Protein AF-A0A0F9GMB0-F1 (afdb_monomer_lite)

Organism: NCBI:txid412755

pLDDT: mean 72.39, std 20.6, range [25.97, 93.38]

Sequence (215 aa):
SSRVEASIGRETRPIADIPYIVLSDSIILYQIVKPPLDVKDFLEWKERMFSQFLTSLESIFQEAFKRNLHLRGGVSYGECYISPESGEDSIKIEHILIGRPFTEAVKMERLQSWMGVAFHPSMSEYLEKSTLKESLIEYKIPLKDNSCTKEFPKYTIAWVDASMETHRKRFDQWQTENPRQEKIKSNTIKYFEEYITRNPPLRHI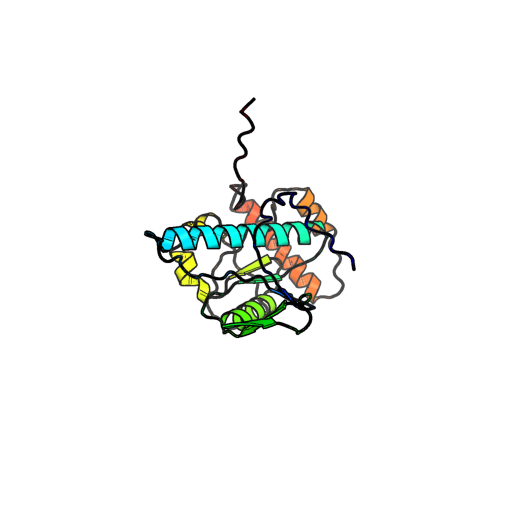GSIVLNPDHD

Secondary structure (DSSP, 8-state):
-------------------EEEETTEEEE-------TT-S-HHHHHHHHHHHHHHHHHHHHHHHHHTT---EEEE--S-EEEEEEE-SSTT-EEEEEEEHHHHHHHHHHHHBSSSEEEE-GGGHHHHHH-GGGGGSEE----B-TT-------SEE---S-TT-HHHHHHHHT---SSHHHHHHHHHHHHHHHHHHHH------TT-----S---

Structure (mmCIF, N/CA/C/O backbone):
data_AF-A0A0F9GMB0-F1
#
_entry.id   AF-A0A0F9GMB0-F1
#
loop_
_atom_site.group_PDB
_atom_site.id
_atom_site.type_symbol
_atom_site.label_atom_id
_atom_site.label_alt_id
_atom_site.label_comp_id
_atom_site.label_asym_id
_atom_site.label_entity_id
_atom_site.label_seq_id
_atom_site.pdbx_PDB_ins_code
_atom_site.Cartn_x
_atom_site.Cartn_y
_atom_site.Cartn_z
_atom_site.occupancy
_atom_site.B_iso_or_equiv
_atom_site.auth_seq_id
_atom_site.auth_comp_id
_atom_site.auth_asym_id
_atom_site.auth_atom_id
_atom_site.pdbx_PDB_model_num
ATOM 1 N N . SER A 1 1 ? -28.182 -26.273 -45.685 1.00 40.47 1 SER A N 1
ATOM 2 C CA . SER A 1 1 ? -28.392 -25.000 -46.393 1.00 40.47 1 SER A CA 1
ATOM 3 C C . SER A 1 1 ? -28.866 -23.976 -45.386 1.00 40.47 1 SER A C 1
ATOM 5 O O . SER A 1 1 ? -29.977 -24.139 -44.909 1.00 40.47 1 SER A O 1
ATOM 7 N N . SER A 1 2 ? -28.002 -23.026 -45.015 1.00 27.72 2 SER A N 1
ATOM 8 C CA . SER A 1 2 ? -28.338 -21.629 -44.682 1.00 27.72 2 SER A CA 1
ATOM 9 C C . SER A 1 2 ? -27.123 -20.974 -44.018 1.00 27.72 2 SER A C 1
ATOM 11 O O . SER A 1 2 ? -26.862 -21.163 -42.832 1.00 27.72 2 SER A O 1
ATOM 13 N N . ARG A 1 3 ? -26.371 -20.220 -44.827 1.00 31.11 3 ARG A N 1
ATOM 14 C CA . ARG A 1 3 ? -25.545 -19.093 -44.377 1.00 31.11 3 ARG A CA 1
ATOM 15 C C . ARG A 1 3 ? -26.418 -18.127 -43.576 1.00 31.11 3 ARG A C 1
ATOM 17 O O . ARG A 1 3 ? -27.522 -17.839 -44.030 1.00 31.11 3 ARG A O 1
ATOM 24 N N . VAL A 1 4 ? -25.875 -17.541 -42.512 1.00 26.80 4 VAL A N 1
ATOM 25 C CA . VAL A 1 4 ? -26.181 -16.151 -42.154 1.00 26.80 4 VAL A CA 1
ATOM 26 C C . VAL A 1 4 ? -24.870 -15.460 -41.792 1.00 26.80 4 VAL A C 1
ATOM 28 O O . VAL A 1 4 ? -24.095 -15.945 -40.972 1.00 26.80 4 VAL A O 1
ATOM 31 N N . GLU A 1 5 ? -24.622 -14.382 -42.524 1.00 27.38 5 GLU A N 1
ATOM 32 C CA . GLU A 1 5 ? -23.471 -13.494 -42.465 1.00 27.38 5 GLU A CA 1
ATOM 33 C C . GLU A 1 5 ? -23.562 -12.510 -41.288 1.00 27.38 5 GLU A C 1
ATOM 35 O O . GLU A 1 5 ? -24.589 -12.365 -40.628 1.00 27.38 5 GLU A O 1
ATOM 40 N N . ALA A 1 6 ? -22.429 -11.851 -41.061 1.00 30.36 6 ALA A N 1
ATOM 41 C CA . ALA A 1 6 ? -22.112 -10.876 -40.031 1.00 30.36 6 ALA A CA 1
ATOM 42 C C . ALA A 1 6 ? -23.139 -9.749 -39.800 1.00 30.36 6 ALA A C 1
ATOM 44 O O . ALA A 1 6 ? -23.752 -9.233 -40.731 1.00 30.36 6 ALA A O 1
ATOM 45 N N . SER A 1 7 ? -23.140 -9.221 -38.573 1.00 25.97 7 SER A N 1
ATOM 46 C CA . SER A 1 7 ? -23.389 -7.798 -38.332 1.00 25.97 7 SER A CA 1
ATOM 47 C C . SER A 1 7 ? -22.297 -7.225 -37.430 1.00 25.97 7 SER A C 1
ATOM 49 O O . SER A 1 7 ? -22.202 -7.542 -36.244 1.00 25.97 7 SER A O 1
ATOM 51 N N . ILE A 1 8 ? -21.466 -6.393 -38.048 1.00 34.53 8 ILE A N 1
ATOM 52 C CA . ILE A 1 8 ? -20.469 -5.513 -37.445 1.00 34.53 8 ILE A CA 1
ATOM 53 C C . ILE A 1 8 ? -21.189 -4.399 -36.674 1.00 34.53 8 ILE A C 1
ATOM 55 O O . ILE A 1 8 ? -22.168 -3.844 -37.169 1.00 34.53 8 ILE A O 1
ATOM 59 N N . GLY A 1 9 ? -20.634 -4.009 -35.524 1.00 29.81 9 GLY A N 1
ATOM 60 C CA . GLY A 1 9 ? -20.741 -2.633 -35.036 1.00 29.81 9 GLY A CA 1
ATOM 61 C C . GLY A 1 9 ? -21.473 -2.444 -33.711 1.00 29.81 9 GLY A C 1
ATOM 62 O O . GLY A 1 9 ? -22.673 -2.197 -33.681 1.00 29.81 9 GLY A O 1
ATOM 63 N N . ARG A 1 10 ? -20.701 -2.399 -32.623 1.00 28.31 10 ARG A N 1
ATOM 64 C CA . ARG A 1 10 ? -20.707 -1.257 -31.698 1.00 28.31 10 ARG A CA 1
ATOM 65 C C . ARG A 1 10 ? -19.379 -1.233 -30.956 1.00 28.31 10 ARG A C 1
ATOM 67 O O . ARG A 1 10 ? -19.052 -2.151 -30.216 1.00 28.31 10 ARG A O 1
ATOM 74 N N . GLU A 1 11 ? -18.618 -0.182 -31.230 1.00 37.78 11 GLU A N 1
ATOM 75 C CA . GLU A 1 11 ? -17.364 0.171 -30.579 1.00 37.78 11 GLU A CA 1
ATOM 76 C C . GLU A 1 11 ? -17.557 0.225 -29.059 1.00 37.78 11 GLU A C 1
ATOM 78 O O . GLU A 1 11 ? -18.133 1.168 -28.512 1.00 37.78 11 GLU A O 1
ATOM 83 N N . THR A 1 12 ? -17.067 -0.788 -28.355 1.00 33.06 12 THR A N 1
ATOM 84 C CA . THR A 1 12 ? -16.798 -0.671 -26.926 1.00 33.06 12 THR A CA 1
ATOM 85 C C . THR A 1 12 ? -15.424 -0.035 -26.783 1.00 33.06 12 THR A C 1
ATOM 87 O O . THR A 1 12 ? -14.408 -0.653 -27.094 1.00 33.06 12 THR A O 1
ATOM 90 N N . ARG A 1 13 ? -15.418 1.235 -26.363 1.00 30.89 13 ARG A N 1
ATOM 91 C CA . ARG A 1 13 ? -14.230 1.993 -25.940 1.00 30.89 13 ARG A CA 1
ATOM 92 C C . ARG A 1 13 ? -13.323 1.114 -25.061 1.00 30.89 13 ARG A C 1
ATOM 94 O O . ARG A 1 13 ? -13.870 0.337 -24.276 1.00 30.89 13 ARG A O 1
ATOM 101 N N . PRO A 1 14 ? -11.985 1.242 -25.129 1.00 33.09 14 PRO A N 1
ATOM 102 C CA . PRO A 1 14 ? -11.107 0.443 -24.289 1.00 33.09 14 PRO A CA 1
ATOM 103 C C . PRO A 1 14 ? -11.342 0.826 -22.824 1.00 33.09 14 PRO A C 1
ATOM 105 O O . PRO A 1 14 ? -10.990 1.916 -22.372 1.00 33.09 14 PRO A O 1
ATOM 108 N N . ILE A 1 15 ? -12.001 -0.075 -22.101 1.00 37.72 15 ILE A N 1
ATOM 109 C CA . ILE A 1 15 ? -11.962 -0.139 -20.645 1.00 37.72 15 ILE A CA 1
ATOM 110 C C . ILE A 1 15 ? -10.520 -0.525 -20.325 1.00 37.72 15 ILE A C 1
ATOM 112 O O . ILE A 1 15 ? -10.029 -1.501 -20.880 1.00 37.72 15 ILE A O 1
ATOM 116 N N . ALA A 1 16 ? -9.832 0.284 -19.522 1.00 33.00 16 ALA A N 1
ATOM 117 C CA . ALA A 1 16 ? -8.410 0.137 -19.228 1.00 33.00 16 ALA A CA 1
ATOM 118 C C . ALA A 1 16 ? -7.994 -1.334 -19.002 1.00 33.00 16 ALA A C 1
ATOM 120 O O . ALA A 1 16 ? -8.516 -1.997 -18.104 1.00 33.00 16 ALA A O 1
ATOM 121 N N . ASP A 1 17 ? -7.046 -1.815 -19.814 1.00 35.38 17 ASP A N 1
ATOM 122 C CA . ASP A 1 17 ? -6.455 -3.156 -19.749 1.00 35.38 17 ASP A CA 1
ATOM 123 C C . ASP A 1 17 ? -5.611 -3.321 -18.474 1.00 35.38 17 ASP A C 1
ATOM 125 O O . ASP A 1 17 ? -4.382 -3.220 -18.498 1.00 35.38 17 ASP A O 1
ATOM 129 N N . ILE A 1 18 ? -6.251 -3.566 -17.331 1.00 38.22 18 ILE A N 1
ATOM 130 C CA . ILE A 1 18 ? -5.554 -3.987 -16.110 1.00 38.22 18 ILE A CA 1
ATOM 131 C C . ILE A 1 18 ? -5.921 -5.450 -15.832 1.00 38.22 18 ILE A C 1
ATOM 133 O O . ILE A 1 18 ? -6.951 -5.708 -15.206 1.00 38.22 18 ILE A O 1
ATOM 137 N N . PRO A 1 19 ? -5.109 -6.428 -16.278 1.00 44.38 19 PRO A N 1
ATOM 138 C CA . PRO A 1 19 ? -5.317 -7.820 -15.915 1.00 44.38 19 PRO A CA 1
ATOM 139 C C . PRO A 1 19 ? -4.895 -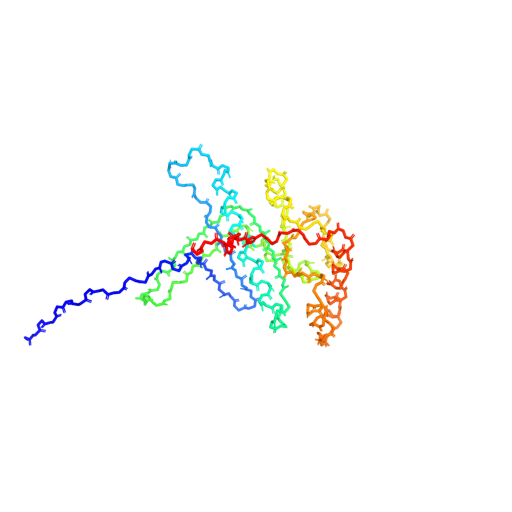8.013 -14.454 1.00 44.38 19 PRO A C 1
ATOM 141 O O . PRO A 1 19 ? -3.723 -7.871 -14.108 1.00 44.38 19 PRO A O 1
ATOM 144 N N . TYR A 1 20 ? -5.847 -8.321 -13.577 1.00 42.09 20 TYR A N 1
ATOM 145 C CA . TYR A 1 20 ? -5.567 -8.731 -12.203 1.00 42.09 20 TYR A CA 1
ATOM 146 C C . TYR A 1 20 ? -6.160 -10.106 -11.912 1.00 42.09 20 TYR A C 1
ATOM 148 O O . TYR A 1 20 ? -7.120 -10.533 -12.551 1.00 42.09 20 TYR A O 1
ATOM 156 N N . ILE A 1 21 ? -5.572 -10.800 -10.937 1.00 40.53 21 ILE A N 1
ATOM 157 C CA . ILE A 1 21 ? -5.976 -12.147 -10.527 1.00 40.53 21 ILE A CA 1
ATOM 158 C C . ILE A 1 21 ? -6.401 -12.103 -9.071 1.00 40.53 21 ILE A C 1
ATOM 160 O O . ILE A 1 21 ? -5.729 -11.533 -8.211 1.00 40.53 21 ILE A O 1
ATOM 164 N N . VAL A 1 22 ? -7.528 -12.741 -8.791 1.00 36.66 22 VAL A N 1
ATOM 165 C CA . VAL A 1 22 ? -8.032 -12.937 -7.437 1.00 36.66 22 VAL A CA 1
ATOM 166 C C . VAL A 1 22 ? -7.725 -14.374 -7.041 1.00 36.66 22 VAL A C 1
ATOM 168 O O . VAL A 1 22 ? -8.249 -15.303 -7.648 1.00 36.66 22 VAL A O 1
ATOM 171 N N . LEU A 1 23 ? -6.891 -14.562 -6.019 1.00 32.62 23 LEU A N 1
ATOM 172 C CA . LEU A 1 23 ? -6.837 -15.825 -5.291 1.00 32.62 23 LEU A CA 1
ATOM 173 C C . LEU A 1 23 ? -7.672 -15.665 -4.021 1.00 32.62 23 LEU A C 1
ATOM 175 O O . LEU A 1 23 ? -7.662 -14.607 -3.391 1.00 32.62 23 LEU A O 1
ATOM 179 N N . SER A 1 24 ? -8.421 -16.703 -3.649 1.00 41.09 24 SER A N 1
ATOM 180 C CA . SER A 1 24 ? -9.161 -16.709 -2.386 1.00 41.09 24 SER A CA 1
ATOM 181 C C . SER A 1 24 ? -8.193 -16.401 -1.239 1.00 41.09 24 SER A C 1
ATOM 183 O O . SER A 1 24 ? -7.170 -17.066 -1.095 1.00 41.09 24 SER A O 1
ATOM 185 N N . ASP A 1 25 ? -8.533 -15.352 -0.487 1.00 52.22 25 ASP A N 1
ATOM 186 C CA . ASP A 1 25 ? -7.810 -14.683 0.608 1.00 52.22 25 ASP A CA 1
ATOM 187 C C . ASP A 1 25 ? -6.768 -13.618 0.206 1.00 52.22 25 ASP A C 1
ATOM 189 O O . ASP A 1 25 ? -6.246 -12.919 1.080 1.00 52.22 25 ASP A O 1
ATOM 193 N N . SER A 1 26 ? -6.446 -13.426 -1.079 1.00 60.22 26 SER A N 1
ATOM 194 C CA . SER A 1 26 ? -5.473 -12.410 -1.523 1.00 60.22 26 SER A CA 1
ATOM 195 C C . SER A 1 26 ? -5.721 -11.916 -2.954 1.00 60.22 26 SER A C 1
ATOM 197 O O . SER A 1 26 ? -5.644 -12.666 -3.925 1.00 60.22 26 SER A O 1
ATO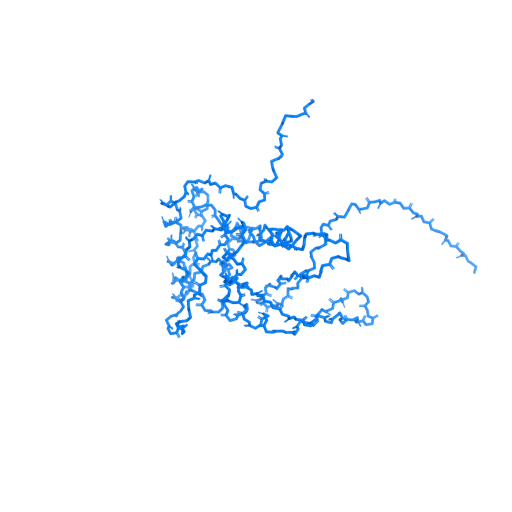M 199 N N . ILE A 1 27 ? -5.952 -10.609 -3.098 1.00 68.81 27 ILE A N 1
ATOM 200 C CA . ILE A 1 27 ? -6.014 -9.937 -4.403 1.00 68.81 27 ILE A CA 1
ATOM 201 C C . ILE A 1 27 ? -4.578 -9.723 -4.898 1.00 68.81 27 ILE A C 1
ATOM 203 O O . ILE A 1 27 ? -3.781 -9.088 -4.205 1.00 68.81 27 ILE A O 1
ATOM 207 N N . ILE A 1 28 ? -4.247 -10.235 -6.086 1.00 72.38 28 ILE A N 1
ATOM 208 C CA . ILE A 1 28 ? -2.941 -10.041 -6.722 1.00 72.38 28 ILE A CA 1
ATOM 209 C C . ILE A 1 28 ? -3.110 -9.079 -7.891 1.00 72.38 28 ILE A C 1
ATOM 211 O O . ILE A 1 28 ? -3.714 -9.398 -8.916 1.00 72.38 28 ILE A O 1
ATOM 215 N N . LEU A 1 29 ? -2.517 -7.900 -7.740 1.00 70.44 29 LEU A N 1
ATOM 216 C CA . LEU A 1 29 ? -2.360 -6.942 -8.823 1.00 70.44 29 LEU A CA 1
ATOM 217 C C . LEU A 1 29 ? -0.916 -7.014 -9.302 1.00 70.44 29 LEU A C 1
ATOM 219 O O . LEU A 1 29 ? 0.008 -6.887 -8.496 1.00 70.44 29 LEU A O 1
ATOM 223 N N . TYR A 1 30 ? -0.716 -7.207 -10.600 1.00 71.06 30 TYR A N 1
ATOM 224 C CA . TYR A 1 30 ? 0.611 -7.157 -11.195 1.00 71.06 30 TYR A CA 1
ATOM 225 C C . TYR A 1 30 ? 0.629 -6.169 -12.353 1.00 71.06 30 TYR A C 1
ATOM 227 O O . TYR A 1 30 ? -0.372 -5.941 -13.027 1.00 71.06 30 TYR A O 1
ATOM 235 N N . GLN A 1 31 ? 1.799 -5.587 -12.583 1.00 73.38 31 GLN A N 1
ATOM 236 C CA . GLN A 1 31 ? 2.054 -4.726 -13.721 1.00 73.38 31 GLN A CA 1
ATOM 237 C C . GLN A 1 31 ? 3.234 -5.293 -14.498 1.00 73.38 31 GLN A C 1
ATOM 239 O O . GLN A 1 31 ? 4.321 -5.486 -13.952 1.00 73.38 31 GLN A O 1
ATOM 244 N N . ILE A 1 32 ? 3.017 -5.560 -15.785 1.00 71.81 32 ILE A N 1
ATOM 245 C CA . ILE A 1 32 ? 4.090 -5.982 -16.680 1.00 71.81 32 ILE A CA 1
ATOM 246 C C . ILE A 1 32 ? 4.895 -4.746 -17.064 1.00 71.81 32 ILE A C 1
ATOM 248 O O . ILE A 1 32 ? 4.406 -3.861 -17.762 1.00 71.81 32 ILE A O 1
ATOM 252 N N . VAL A 1 33 ? 6.155 -4.713 -16.643 1.00 67.06 33 VAL A N 1
ATOM 253 C CA . VAL A 1 33 ? 7.096 -3.659 -17.019 1.00 67.06 33 VAL A CA 1
ATOM 254 C C . VAL A 1 33 ? 7.975 -4.181 -18.163 1.00 67.06 33 VAL A C 1
ATOM 256 O O . VAL A 1 33 ? 9.100 -4.617 -17.942 1.00 67.06 33 VAL A O 1
ATOM 259 N N . LYS A 1 34 ? 7.445 -4.173 -19.394 1.00 67.00 34 LYS A N 1
ATOM 260 C CA . LYS A 1 34 ? 8.221 -4.397 -20.628 1.00 67.00 34 LYS A CA 1
ATOM 261 C C . LYS A 1 34 ? 8.279 -3.104 -21.449 1.00 67.00 34 LYS A C 1
ATOM 263 O O . LYS A 1 34 ? 7.212 -2.614 -21.821 1.00 67.00 34 LYS A O 1
ATOM 268 N N . PRO A 1 35 ? 9.470 -2.546 -21.731 1.00 63.66 35 PRO A N 1
ATOM 269 C CA . PRO A 1 35 ? 9.560 -1.330 -22.523 1.00 63.66 35 PRO A CA 1
ATOM 270 C C . PRO A 1 35 ? 9.047 -1.577 -23.950 1.00 63.66 35 PRO A C 1
ATOM 272 O O . PRO A 1 35 ? 9.403 -2.594 -24.552 1.00 63.66 35 PRO A O 1
ATOM 275 N N . PRO A 1 36 ? 8.239 -0.666 -24.515 1.00 66.56 36 PRO A N 1
ATOM 276 C CA . PRO A 1 36 ? 8.002 -0.632 -25.951 1.00 66.56 36 PRO A CA 1
ATOM 277 C C . PRO A 1 36 ? 9.325 -0.396 -26.691 1.00 66.56 36 PRO A C 1
ATOM 279 O O . PRO A 1 36 ? 10.195 0.316 -26.188 1.00 66.56 36 PRO A O 1
ATOM 282 N N . LEU A 1 37 ? 9.455 -0.961 -27.895 1.00 61.69 37 LEU A N 1
ATOM 283 C CA . LEU A 1 37 ? 10.676 -0.889 -28.712 1.00 61.69 37 LEU A CA 1
ATOM 284 C C . LEU A 1 37 ? 11.142 0.556 -28.997 1.00 61.69 37 LEU A C 1
ATOM 286 O O . LEU A 1 37 ? 12.335 0.777 -29.174 1.00 61.69 37 LEU A O 1
ATOM 290 N N . ASP A 1 38 ? 10.222 1.528 -28.969 1.00 64.31 38 ASP A N 1
ATOM 291 C CA . ASP A 1 38 ? 10.450 2.913 -29.408 1.00 64.31 38 ASP A CA 1
ATOM 292 C C . ASP A 1 38 ? 10.446 3.959 -28.277 1.00 64.31 38 ASP A C 1
ATOM 294 O O . ASP A 1 38 ? 10.335 5.165 -28.528 1.00 64.31 38 ASP A O 1
ATOM 298 N N . VAL A 1 39 ? 10.547 3.544 -27.011 1.00 62.25 39 VAL A N 1
ATOM 299 C CA . VAL A 1 39 ? 10.586 4.510 -25.904 1.00 62.25 39 VAL A CA 1
ATOM 300 C C . VAL A 1 39 ? 11.980 5.119 -25.781 1.00 62.25 39 VAL A C 1
ATOM 302 O O . VAL A 1 39 ? 12.908 4.495 -25.272 1.00 62.25 39 VAL A O 1
ATOM 305 N N . LYS A 1 40 ? 12.104 6.378 -26.222 1.00 63.66 40 LYS A N 1
ATOM 306 C CA . LYS A 1 40 ? 13.329 7.186 -26.090 1.00 63.66 40 LYS A CA 1
ATOM 307 C C . LYS A 1 40 ? 13.694 7.498 -24.632 1.00 63.66 40 LYS A C 1
ATOM 309 O O . LYS A 1 40 ? 14.872 7.690 -24.356 1.00 63.66 40 LYS A O 1
ATOM 314 N N . ASP A 1 41 ? 12.714 7.506 -23.723 1.00 73.38 41 ASP A N 1
ATOM 315 C CA . ASP A 1 41 ? 12.918 7.733 -22.287 1.00 73.38 41 ASP A CA 1
ATOM 316 C C . ASP A 1 41 ? 12.294 6.607 -21.441 1.00 73.38 41 ASP A C 1
ATOM 318 O O . ASP A 1 41 ? 11.117 6.616 -21.067 1.00 73.38 41 ASP A O 1
ATOM 322 N N . PHE A 1 42 ? 13.097 5.570 -21.188 1.00 75.25 42 PHE A N 1
ATOM 323 C CA . PHE A 1 42 ? 12.697 4.395 -20.407 1.00 75.25 42 PHE A CA 1
ATOM 324 C C . PHE A 1 42 ? 12.222 4.757 -18.992 1.00 75.25 42 PHE A C 1
ATOM 326 O O . PHE A 1 42 ? 11.350 4.076 -18.442 1.00 75.25 42 PHE A O 1
ATOM 333 N N . LEU A 1 43 ? 12.791 5.811 -18.399 1.00 75.25 43 LEU A N 1
ATOM 334 C CA . LEU A 1 43 ? 12.469 6.226 -17.041 1.00 75.25 43 LEU A CA 1
ATOM 335 C C . LEU A 1 43 ? 11.083 6.869 -16.998 1.00 75.25 43 LEU A C 1
ATOM 337 O O . LEU A 1 43 ? 10.258 6.429 -16.200 1.00 75.25 43 LEU A O 1
ATOM 341 N N . GLU A 1 44 ? 10.797 7.811 -17.900 1.00 80.12 44 GLU A N 1
ATOM 342 C CA . GLU A 1 44 ? 9.489 8.477 -17.995 1.00 80.12 44 GLU A CA 1
ATOM 343 C C . GLU A 1 44 ? 8.349 7.463 -18.172 1.00 80.12 44 GLU A C 1
ATOM 345 O O . GLU A 1 44 ? 7.335 7.500 -17.468 1.00 80.12 44 GLU A O 1
ATOM 350 N N . TRP A 1 45 ? 8.527 6.491 -19.072 1.00 81.31 45 TRP A N 1
ATOM 351 C CA . TRP A 1 45 ? 7.537 5.432 -19.266 1.00 81.31 45 TRP A CA 1
ATOM 352 C C . TRP A 1 45 ? 7.342 4.590 -18.000 1.00 81.31 45 TRP A C 1
ATOM 354 O O . TRP A 1 45 ? 6.201 4.325 -17.613 1.00 81.31 45 TRP A O 1
ATOM 364 N N . LYS A 1 46 ? 8.434 4.191 -17.332 1.00 79.56 46 LYS A N 1
ATOM 365 C CA . LYS A 1 46 ? 8.369 3.403 -16.094 1.00 79.56 46 LYS A CA 1
ATOM 366 C C . LYS A 1 46 ? 7.640 4.171 -14.990 1.00 79.56 46 LYS A C 1
ATOM 368 O O . LYS A 1 46 ? 6.815 3.577 -14.299 1.00 79.56 46 LYS A O 1
ATOM 373 N N . GLU A 1 47 ? 7.898 5.470 -14.848 1.00 85.56 47 GLU A N 1
ATOM 374 C CA . GLU A 1 47 ? 7.193 6.330 -13.890 1.00 85.56 47 GLU A CA 1
ATOM 375 C C . GLU A 1 47 ? 5.706 6.443 -14.209 1.00 85.56 47 GLU A C 1
ATOM 377 O O . GLU A 1 47 ? 4.879 6.248 -13.322 1.00 85.56 47 GLU A O 1
ATOM 382 N N . ARG A 1 48 ? 5.334 6.661 -15.474 1.00 83.88 48 ARG A N 1
ATOM 383 C CA . ARG A 1 48 ? 3.921 6.717 -15.872 1.00 83.88 48 ARG A CA 1
ATOM 384 C C . ARG A 1 48 ? 3.184 5.422 -15.541 1.00 83.88 48 ARG A C 1
ATOM 386 O O . ARG A 1 48 ? 2.088 5.466 -14.984 1.00 83.88 48 ARG A O 1
ATOM 393 N N . MET A 1 49 ? 3.782 4.275 -15.863 1.00 82.56 49 MET A N 1
ATOM 394 C CA . MET A 1 49 ? 3.201 2.972 -15.539 1.00 82.56 49 MET A CA 1
ATOM 395 C C . MET A 1 49 ? 3.075 2.801 -14.022 1.00 82.56 49 MET A C 1
ATOM 397 O O . MET A 1 49 ? 1.997 2.459 -13.530 1.00 82.56 49 MET A O 1
ATOM 401 N N . PHE A 1 50 ? 4.129 3.098 -13.261 1.00 85.56 50 PHE A N 1
ATOM 402 C CA . PHE A 1 50 ? 4.085 2.965 -11.808 1.00 85.56 50 PHE A CA 1
ATOM 403 C C . PHE A 1 50 ? 3.047 3.899 -11.170 1.00 85.56 50 PHE A C 1
ATOM 405 O O . PHE A 1 50 ? 2.303 3.467 -10.296 1.00 85.56 50 PHE A O 1
ATOM 412 N N . SER A 1 51 ? 2.913 5.132 -11.661 1.00 85.19 51 SER A N 1
ATOM 413 C CA . SER A 1 51 ? 1.878 6.078 -11.230 1.00 85.19 51 SER A CA 1
ATOM 414 C C . SER A 1 51 ? 0.470 5.500 -11.408 1.00 85.19 51 SER A C 1
ATOM 416 O O . SER A 1 51 ? -0.302 5.467 -10.453 1.00 85.19 51 SER A O 1
ATOM 418 N N . GLN A 1 52 ? 0.161 4.937 -12.582 1.00 83.62 52 GLN A N 1
ATOM 419 C CA . GLN A 1 52 ? -1.131 4.282 -12.838 1.00 83.62 52 GLN A CA 1
ATOM 420 C C . GLN A 1 52 ? -1.385 3.097 -11.897 1.00 83.62 52 GLN A C 1
ATOM 422 O O . GLN A 1 52 ? -2.511 2.885 -11.438 1.00 83.62 52 GLN A O 1
ATOM 427 N N . PHE A 1 53 ? -0.339 2.325 -11.591 1.00 86.00 53 PHE A N 1
ATOM 428 C CA . PHE A 1 53 ? -0.424 1.224 -10.637 1.00 86.00 53 PHE A CA 1
ATOM 429 C C . PHE A 1 53 ? -0.734 1.727 -9.219 1.00 86.00 53 PHE A C 1
ATOM 431 O O . PHE A 1 53 ? -1.614 1.175 -8.558 1.00 86.00 53 PHE A O 1
ATOM 438 N N . LEU A 1 54 ? -0.081 2.806 -8.776 1.00 86.44 54 LEU A N 1
ATOM 439 C CA . LEU A 1 54 ? -0.353 3.441 -7.484 1.00 86.44 54 LEU A CA 1
ATOM 440 C C . LEU A 1 54 ? -1.783 3.996 -7.404 1.00 86.44 54 LEU A C 1
ATOM 442 O O . LEU A 1 54 ? -2.466 3.712 -6.423 1.00 86.44 54 LEU A O 1
ATOM 446 N N . THR A 1 55 ? -2.273 4.688 -8.439 1.00 84.06 55 THR A N 1
ATOM 447 C CA . THR A 1 55 ? -3.670 5.169 -8.515 1.00 84.06 55 THR A CA 1
ATOM 448 C C . THR A 1 55 ? -4.679 4.026 -8.421 1.00 84.06 55 THR A C 1
ATOM 450 O O . THR A 1 55 ? -5.704 4.131 -7.742 1.00 84.06 55 THR A O 1
ATOM 453 N N . SER A 1 56 ? -4.395 2.911 -9.098 1.00 84.00 56 SER A N 1
ATOM 454 C CA . SER A 1 56 ? -5.268 1.733 -9.083 1.00 84.00 56 SER A CA 1
ATOM 455 C C . SER A 1 56 ? -5.310 1.096 -7.693 1.00 84.00 56 SER A C 1
ATOM 457 O O . SER A 1 56 ? -6.385 0.767 -7.192 1.00 84.00 56 SER A O 1
ATOM 459 N N . LEU A 1 57 ? -4.149 0.975 -7.038 1.00 87.00 57 LEU A N 1
ATOM 460 C CA . LEU A 1 57 ? -4.057 0.507 -5.656 1.00 87.00 57 LEU A CA 1
ATOM 461 C C . LEU A 1 57 ? -4.798 1.433 -4.689 1.00 87.00 57 LEU A C 1
ATOM 463 O O . LEU A 1 57 ? -5.558 0.947 -3.854 1.00 87.00 57 LEU A O 1
ATOM 467 N N . GLU A 1 58 ? -4.609 2.747 -4.812 1.00 87.50 58 GLU A N 1
ATOM 468 C CA . GLU A 1 58 ? -5.307 3.748 -4.000 1.00 87.50 58 GLU A CA 1
ATOM 469 C C . GLU A 1 58 ? -6.823 3.573 -4.129 1.00 87.50 58 GLU A C 1
ATOM 471 O O . GLU A 1 58 ? -7.510 3.408 -3.121 1.00 87.50 58 GLU A O 1
ATOM 476 N N . SER A 1 59 ? -7.330 3.490 -5.360 1.00 84.88 59 SER A N 1
ATOM 477 C CA . SER A 1 59 ? -8.761 3.324 -5.640 1.00 84.88 59 SER A CA 1
ATOM 478 C C . SER A 1 59 ? -9.329 2.038 -5.031 1.00 84.88 59 SER A C 1
ATOM 480 O O . SER A 1 59 ? -10.388 2.058 -4.405 1.00 84.88 59 SER A O 1
ATOM 482 N N . ILE A 1 60 ? -8.616 0.913 -5.164 1.00 87.25 60 ILE A N 1
ATOM 483 C CA . ILE A 1 60 ? -9.042 -0.380 -4.607 1.00 87.25 60 ILE A CA 1
ATOM 484 C C . ILE A 1 60 ? -9.117 -0.319 -3.082 1.00 87.25 60 ILE A C 1
ATOM 486 O O . ILE A 1 60 ? -10.101 -0.775 -2.497 1.00 87.25 60 ILE A O 1
ATOM 490 N N . PHE A 1 61 ? -8.105 0.251 -2.426 1.00 89.19 61 PHE A N 1
ATOM 491 C CA . PHE A 1 61 ? -8.104 0.347 -0.969 1.00 89.19 61 PHE A CA 1
ATOM 492 C C . PHE A 1 61 ? -9.143 1.349 -0.452 1.00 89.19 61 PHE A C 1
ATOM 494 O O . PHE A 1 61 ? -9.787 1.066 0.558 1.00 89.19 61 PHE A O 1
ATOM 501 N N . GLN A 1 62 ? -9.365 2.466 -1.150 1.00 86.62 62 GLN A N 1
ATOM 502 C CA . GLN A 1 62 ? -10.426 3.419 -0.815 1.00 86.62 62 GLN A CA 1
ATOM 503 C C . GLN A 1 62 ? -11.809 2.769 -0.917 1.00 86.62 62 GLN A C 1
ATOM 505 O O . GLN A 1 62 ? -12.623 2.890 0.000 1.00 86.62 62 GLN A O 1
ATOM 510 N N . GLU A 1 63 ? -12.087 2.041 -2.000 1.00 86.19 63 GLU A N 1
ATOM 511 C CA . GLU A 1 63 ? -13.362 1.338 -2.174 1.00 86.19 63 GLU A CA 1
ATOM 512 C C . GLU A 1 63 ? -13.554 0.213 -1.156 1.00 86.19 63 GLU A C 1
ATOM 514 O O . GLU A 1 63 ? -14.645 0.057 -0.601 1.00 86.19 63 GLU A O 1
ATOM 519 N N . ALA A 1 64 ? -12.497 -0.538 -0.847 1.00 87.50 64 ALA A N 1
ATOM 520 C CA . ALA A 1 64 ? -12.535 -1.543 0.206 1.00 87.50 64 ALA A CA 1
ATOM 521 C C . ALA A 1 64 ? -12.858 -0.908 1.566 1.00 87.50 64 ALA A C 1
ATOM 523 O O . ALA A 1 64 ? -13.774 -1.356 2.259 1.00 87.50 64 ALA A O 1
ATOM 524 N N . PHE A 1 65 ? -12.198 0.199 1.905 1.00 86.94 65 PHE A N 1
ATOM 525 C CA . PHE A 1 65 ? -12.451 0.932 3.139 1.00 86.94 65 PHE A CA 1
ATOM 526 C C . PHE A 1 65 ? -13.893 1.462 3.221 1.00 86.94 65 PHE A C 1
ATOM 528 O O . PHE A 1 65 ? -14.558 1.301 4.246 1.00 86.94 65 PHE A O 1
ATOM 535 N N . LYS A 1 66 ? -14.450 1.998 2.124 1.00 85.56 66 LYS A N 1
ATOM 536 C CA . LYS A 1 66 ? -15.869 2.412 2.041 1.00 85.56 66 LYS A CA 1
ATOM 537 C C . LYS A 1 66 ? -16.856 1.254 2.229 1.00 85.56 66 LYS A C 1
ATOM 539 O O . LYS A 1 66 ? -18.023 1.485 2.550 1.00 85.56 66 LYS A O 1
ATOM 544 N N . ARG A 1 67 ? -16.420 0.014 2.039 1.00 85.44 67 ARG A N 1
ATOM 545 C CA . ARG A 1 67 ? -17.226 -1.197 2.247 1.00 85.44 67 ARG A CA 1
ATOM 546 C C . ARG A 1 67 ? -16.920 -1.886 3.579 1.00 85.44 67 ARG A C 1
ATOM 548 O O . ARG A 1 67 ? -17.402 -2.990 3.799 1.00 85.44 67 ARG A O 1
ATOM 555 N N . ASN A 1 68 ? -16.147 -1.241 4.459 1.00 83.12 68 ASN A N 1
ATOM 556 C CA . ASN A 1 68 ? -15.653 -1.804 5.721 1.00 83.12 68 ASN A CA 1
ATOM 557 C C . ASN A 1 68 ? -14.852 -3.108 5.514 1.00 83.12 68 ASN A C 1
ATOM 559 O O . ASN A 1 68 ? -14.859 -4.005 6.357 1.00 83.12 68 ASN A O 1
ATOM 563 N N . LEU A 1 69 ? -14.165 -3.218 4.372 1.00 85.25 69 LEU A N 1
ATOM 564 C CA . LEU A 1 69 ? -13.235 -4.297 4.059 1.00 85.25 69 LEU A CA 1
ATOM 565 C C . LEU A 1 69 ? -11.819 -3.845 4.406 1.00 85.25 69 LEU A C 1
ATOM 567 O O . LEU A 1 69 ? -11.250 -2.945 3.786 1.00 85.25 69 LEU A O 1
ATOM 571 N N . HIS A 1 70 ? -11.243 -4.489 5.415 1.00 84.31 70 HIS A N 1
ATOM 572 C CA . HIS A 1 70 ? -9.980 -4.062 5.996 1.00 84.31 70 HIS A CA 1
ATOM 573 C C . HIS A 1 70 ? -8.789 -4.745 5.311 1.00 84.31 70 HIS A C 1
ATOM 575 O O . HIS A 1 70 ? -8.354 -5.824 5.719 1.00 84.31 70 HIS A O 1
ATOM 581 N N . LEU A 1 71 ? -8.277 -4.128 4.241 1.00 88.12 71 LEU A N 1
ATOM 582 C CA . LEU A 1 71 ? -7.209 -4.699 3.417 1.00 88.12 71 LEU A CA 1
ATOM 583 C C . LEU A 1 71 ? -5.797 -4.374 3.922 1.00 88.12 71 LEU A C 1
ATOM 585 O O . LEU A 1 71 ? -5.525 -3.327 4.514 1.00 88.12 71 LEU A O 1
ATOM 589 N N . ARG A 1 72 ? -4.878 -5.298 3.633 1.00 91.12 72 ARG A N 1
ATOM 590 C CA . ARG A 1 72 ? -3.429 -5.159 3.807 1.00 91.12 72 ARG A CA 1
ATOM 591 C C . ARG A 1 72 ? -2.759 -5.567 2.502 1.00 91.12 72 ARG A C 1
ATOM 593 O O . ARG A 1 72 ? -3.111 -6.601 1.943 1.00 91.12 72 ARG A O 1
ATOM 600 N N . GLY A 1 73 ? -1.830 -4.756 2.013 1.00 90.81 73 GLY A N 1
ATOM 601 C CA . GLY A 1 73 ? -1.173 -4.953 0.723 1.00 90.81 73 GLY A CA 1
ATOM 602 C C . GLY A 1 73 ? 0.341 -4.912 0.843 1.00 90.81 73 GLY A C 1
ATOM 603 O O . GLY A 1 73 ? 0.896 -4.127 1.609 1.00 90.81 73 GLY A O 1
ATOM 604 N N . GLY A 1 74 ? 1.016 -5.761 0.077 1.00 91.88 74 GLY A N 1
ATOM 605 C CA . GLY A 1 74 ? 2.463 -5.729 -0.098 1.00 91.88 74 GLY A CA 1
ATOM 606 C C . GLY A 1 74 ? 2.804 -5.461 -1.557 1.00 91.88 74 GLY A C 1
ATOM 607 O O . GLY A 1 74 ? 2.233 -6.098 -2.436 1.00 91.88 74 GLY A O 1
ATOM 608 N N . VAL A 1 75 ? 3.735 -4.546 -1.819 1.00 92.25 75 VAL A N 1
ATOM 609 C CA . VAL A 1 75 ? 4.224 -4.248 -3.174 1.00 92.25 75 VAL A CA 1
ATOM 610 C C . VAL A 1 75 ? 5.701 -4.591 -3.263 1.00 92.25 75 VAL A C 1
ATOM 612 O O . VAL A 1 75 ? 6.494 -4.185 -2.421 1.00 92.25 75 VAL A O 1
ATOM 615 N N . SER A 1 76 ? 6.088 -5.320 -4.299 1.00 91.31 76 SER A N 1
ATOM 616 C CA . SER A 1 76 ? 7.466 -5.752 -4.551 1.00 91.31 76 SER A CA 1
ATOM 617 C C . SER A 1 76 ? 7.803 -5.597 -6.026 1.00 91.31 76 SER A C 1
ATOM 619 O O . SER A 1 76 ? 6.900 -5.587 -6.860 1.00 91.31 76 SER A O 1
ATOM 621 N N . TYR A 1 77 ? 9.091 -5.582 -6.353 1.00 87.75 77 TYR A N 1
ATOM 622 C CA . TYR A 1 77 ? 9.569 -5.438 -7.724 1.00 87.75 77 TYR A CA 1
ATOM 623 C C . TYR A 1 77 ? 10.673 -6.440 -8.027 1.00 87.75 77 TYR A C 1
ATOM 625 O O . TYR A 1 77 ? 11.498 -6.749 -7.168 1.00 87.75 77 TYR A O 1
ATOM 633 N N . GLY A 1 78 ? 10.674 -6.939 -9.258 1.00 85.88 78 GLY A N 1
ATOM 634 C CA . GLY A 1 78 ? 11.671 -7.863 -9.772 1.00 85.88 78 GLY A CA 1
ATOM 635 C C . GLY A 1 78 ? 11.126 -8.679 -10.936 1.00 85.88 78 GLY A C 1
ATOM 636 O O . GLY A 1 78 ? 10.015 -8.453 -11.416 1.00 85.88 78 GLY A O 1
ATOM 637 N N . GLU A 1 79 ? 11.919 -9.645 -11.373 1.00 85.06 79 GLU A N 1
ATOM 638 C CA . GLU A 1 79 ? 11.562 -10.524 -12.479 1.00 85.06 79 GLU A CA 1
ATOM 639 C C . GLU A 1 79 ? 10.544 -11.585 -12.047 1.00 85.06 79 GLU A C 1
ATOM 641 O O . GLU A 1 79 ? 10.611 -12.152 -10.948 1.00 85.06 79 GLU A O 1
ATOM 646 N N . CYS A 1 80 ? 9.590 -11.859 -12.932 1.00 81.12 80 CYS A N 1
ATOM 647 C CA . CYS A 1 80 ? 8.616 -12.926 -12.772 1.00 81.12 80 CYS A CA 1
ATOM 64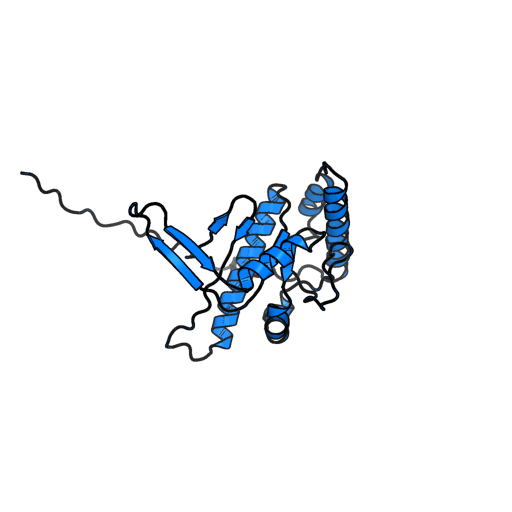8 C C . CYS A 1 80 ? 8.312 -13.580 -14.121 1.00 81.12 80 CYS A C 1
ATOM 650 O O . CYS A 1 80 ? 8.343 -12.938 -15.172 1.00 81.12 80 CYS A O 1
ATOM 652 N N . TYR A 1 81 ? 8.004 -14.868 -14.063 1.00 78.69 81 TYR A N 1
ATOM 653 C CA . TYR A 1 81 ? 7.442 -15.633 -15.158 1.00 78.69 81 TYR A CA 1
ATOM 654 C C . TYR A 1 81 ? 5.925 -15.588 -15.036 1.00 78.69 81 TYR A C 1
ATOM 656 O O . TYR A 1 81 ? 5.379 -15.847 -13.963 1.00 78.69 81 TYR A O 1
ATOM 664 N N . ILE A 1 82 ? 5.265 -15.250 -16.139 1.00 76.38 82 ILE A N 1
ATOM 665 C CA . ILE A 1 82 ? 3.809 -15.242 -16.248 1.00 76.38 82 ILE A CA 1
ATOM 666 C C . ILE A 1 82 ? 3.464 -16.136 -17.432 1.00 76.38 82 ILE A C 1
ATOM 668 O O . ILE A 1 82 ? 3.755 -15.773 -18.573 1.00 76.38 82 ILE A O 1
ATOM 672 N N . SER A 1 83 ? 2.888 -17.305 -17.164 1.00 70.44 83 SER A N 1
ATOM 673 C CA . SER A 1 83 ? 2.358 -18.180 -18.211 1.00 70.44 83 SER A CA 1
ATOM 674 C C . SER A 1 83 ? 0.846 -18.002 -18.277 1.00 70.44 83 SER A C 1
ATOM 676 O O . SER A 1 83 ? 0.197 -18.224 -17.256 1.00 70.44 83 SER A O 1
ATOM 678 N N . PRO A 1 84 ? 0.260 -17.606 -19.418 1.00 65.00 84 PRO A N 1
ATOM 679 C CA . PRO A 1 84 ? -1.166 -17.791 -19.629 1.00 65.00 84 PRO A CA 1
ATOM 680 C C . PRO A 1 84 ? -1.414 -19.290 -19.812 1.00 65.00 84 PRO A C 1
ATOM 682 O O . PRO A 1 84 ? -0.947 -19.889 -20.778 1.00 65.00 84 PRO A O 1
ATOM 685 N N . GLU A 1 85 ? -2.102 -19.916 -18.871 1.00 58.62 85 GLU A N 1
ATOM 686 C CA . GLU A 1 85 ? -2.682 -21.230 -19.091 1.00 58.62 85 GLU A CA 1
ATOM 687 C C . GLU A 1 85 ? -3.954 -21.019 -19.912 1.00 58.62 85 GLU A C 1
ATOM 689 O O . GLU A 1 85 ? -4.963 -20.482 -19.449 1.00 58.62 85 GLU A O 1
ATOM 694 N N . SER A 1 86 ? -3.865 -21.358 -21.194 1.00 53.84 86 SER A N 1
ATOM 695 C CA . SER A 1 86 ? -5.031 -21.525 -22.045 1.00 53.84 86 SER A CA 1
ATOM 696 C C . SER A 1 86 ? -5.697 -22.839 -21.651 1.00 53.84 86 SER A C 1
ATOM 698 O O . SER A 1 86 ? -5.281 -23.899 -22.120 1.00 53.84 86 SER A O 1
ATOM 700 N N . GLY A 1 87 ? -6.710 -22.782 -20.785 1.00 53.00 87 GLY A N 1
ATOM 701 C CA . GLY A 1 87 ? -7.667 -23.879 -20.709 1.00 53.00 87 GLY A CA 1
ATOM 702 C C . GLY A 1 87 ? -8.289 -24.095 -22.093 1.00 53.00 87 GLY A C 1
ATOM 703 O O . GLY A 1 87 ? -8.505 -23.131 -22.830 1.00 53.00 87 GLY A O 1
ATOM 704 N N . GLU A 1 88 ? -8.566 -25.348 -22.462 1.00 53.69 88 GLU A N 1
ATOM 705 C CA . GLU A 1 88 ? -9.252 -25.689 -23.724 1.00 53.69 88 GLU A CA 1
ATOM 706 C C . GLU A 1 88 ? -10.618 -24.984 -23.858 1.00 53.69 88 GLU A C 1
ATOM 708 O O . GLU A 1 88 ? -11.111 -24.779 -24.965 1.00 53.69 88 GLU A O 1
ATOM 713 N N . ASP A 1 89 ? -11.168 -24.507 -22.739 1.00 56.34 89 ASP A N 1
ATOM 714 C CA . ASP A 1 89 ? -12.278 -23.570 -22.686 1.00 56.34 89 ASP A CA 1
ATOM 715 C C . ASP A 1 89 ? -11.765 -22.127 -22.568 1.00 56.34 89 ASP A C 1
ATOM 717 O O . ASP A 1 89 ? -11.306 -21.683 -21.511 1.00 56.34 89 ASP A O 1
ATOM 721 N N . SER A 1 90 ? -11.935 -21.347 -23.637 1.00 51.72 90 SER A N 1
ATOM 722 C CA . SER A 1 90 ? -11.573 -19.924 -23.780 1.00 51.72 90 SER A CA 1
ATOM 723 C C . SER A 1 90 ? -12.268 -18.953 -22.802 1.00 51.72 90 SER A C 1
ATOM 725 O O . SER A 1 90 ? -12.328 -17.750 -23.050 1.00 51.72 90 SER A O 1
ATOM 727 N N . ILE A 1 91 ? -12.844 -19.462 -21.714 1.00 54.59 91 ILE A N 1
ATOM 728 C CA . ILE A 1 91 ? -13.601 -18.725 -20.698 1.00 54.59 91 ILE A CA 1
ATOM 729 C C . ILE A 1 91 ? -12.772 -18.544 -19.411 1.00 54.59 91 ILE A C 1
ATOM 731 O O . ILE A 1 91 ? -13.076 -17.658 -18.613 1.00 54.59 91 ILE A O 1
ATOM 735 N N . LYS A 1 92 ? -11.691 -19.312 -19.210 1.00 51.09 92 LYS A N 1
ATOM 736 C CA . LYS A 1 92 ? -10.790 -19.163 -18.056 1.00 51.09 92 LYS A CA 1
ATOM 737 C C . LYS A 1 92 ? -9.335 -19.116 -18.507 1.00 51.09 92 LYS A C 1
ATOM 739 O O . LYS A 1 92 ? -8.725 -20.143 -18.776 1.00 51.09 92 LYS A O 1
ATOM 744 N N . ILE A 1 93 ? -8.788 -17.907 -18.580 1.00 56.62 93 ILE A N 1
ATOM 745 C CA . ILE A 1 93 ? -7.341 -17.711 -18.648 1.00 56.62 93 ILE A CA 1
ATOM 746 C C . ILE A 1 93 ? -6.852 -17.702 -17.201 1.00 56.62 93 ILE A C 1
ATOM 748 O O . ILE A 1 93 ? -7.073 -16.732 -16.476 1.00 56.62 93 ILE A O 1
ATOM 752 N N . GLU A 1 94 ? -6.229 -18.789 -16.761 1.00 59.12 94 GLU A N 1
ATOM 753 C CA . GLU A 1 94 ? -5.500 -18.801 -15.493 1.00 59.12 94 GLU A CA 1
ATOM 754 C C . GLU A 1 94 ? -4.066 -18.365 -15.790 1.00 59.12 94 GLU A C 1
ATOM 756 O O . GLU A 1 94 ? -3.413 -18.933 -16.658 1.00 59.12 94 GLU A O 1
ATOM 761 N N . HIS A 1 95 ? -3.554 -17.322 -15.132 1.00 66.94 95 HIS A N 1
ATOM 762 C CA . HIS A 1 95 ? -2.130 -17.015 -15.258 1.00 66.94 95 HIS A CA 1
ATOM 763 C C . HIS A 1 95 ? -1.361 -17.642 -14.103 1.00 66.94 95 HIS A C 1
ATOM 765 O O . HIS A 1 95 ? -1.638 -17.380 -12.931 1.00 66.94 95 HIS A O 1
ATOM 771 N N . ILE A 1 96 ? -0.330 -18.404 -14.440 1.00 72.44 96 ILE A N 1
ATOM 772 C CA . ILE A 1 96 ? 0.650 -18.893 -13.480 1.00 72.44 96 ILE A CA 1
ATOM 773 C C . ILE A 1 96 ? 1.703 -17.800 -13.305 1.00 72.44 96 ILE A C 1
ATOM 775 O O . ILE A 1 96 ? 2.466 -17.522 -14.233 1.00 72.44 96 ILE A O 1
ATOM 779 N N . LEU A 1 97 ? 1.749 -17.183 -12.120 1.00 72.50 97 LEU A N 1
ATOM 780 C CA . LEU A 1 97 ? 2.792 -16.229 -11.737 1.00 72.50 97 LEU A CA 1
ATOM 781 C C . LEU A 1 97 ? 3.826 -16.907 -10.843 1.00 72.50 97 LEU A C 1
ATOM 783 O O . LEU A 1 97 ? 3.542 -17.275 -9.704 1.00 72.50 97 LEU A O 1
ATOM 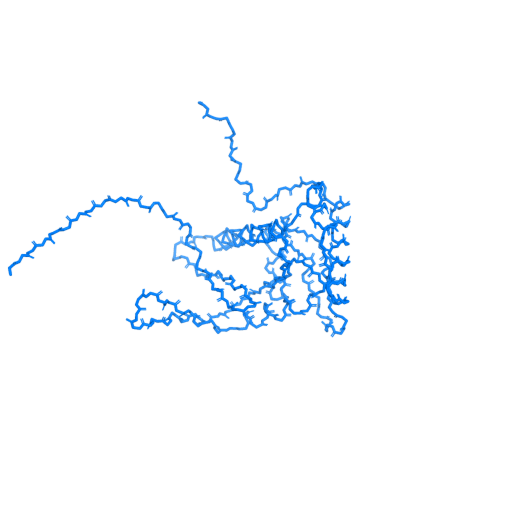787 N N . ILE A 1 98 ? 5.054 -17.015 -11.340 1.00 79.56 98 ILE A N 1
ATOM 788 C CA . ILE A 1 98 ? 6.188 -17.553 -10.590 1.00 79.56 98 ILE A CA 1
ATOM 789 C C . ILE A 1 98 ? 7.265 -16.485 -10.532 1.00 79.56 98 ILE A C 1
ATOM 791 O O . ILE A 1 98 ? 7.792 -16.037 -11.546 1.00 79.56 98 ILE A O 1
ATOM 795 N N . GLY A 1 99 ? 7.630 -16.075 -9.326 1.00 83.62 99 GLY A N 1
ATOM 796 C CA . GLY A 1 99 ? 8.699 -15.111 -9.154 1.00 83.62 99 GLY A CA 1
ATOM 797 C C . GLY A 1 99 ? 8.910 -14.746 -7.703 1.00 83.62 99 GLY A C 1
ATOM 798 O O . GLY A 1 99 ? 8.009 -14.832 -6.864 1.00 83.62 99 GLY A O 1
ATOM 799 N N . ARG A 1 100 ? 10.125 -14.289 -7.419 1.00 87.94 100 ARG A N 1
ATOM 800 C CA . ARG A 1 100 ? 10.481 -13.749 -6.113 1.00 87.94 100 ARG A CA 1
ATOM 801 C C . ARG A 1 100 ? 9.560 -12.593 -5.680 1.00 87.94 100 ARG A C 1
ATOM 803 O O . ARG A 1 100 ? 9.122 -12.658 -4.528 1.00 87.94 100 ARG A O 1
ATOM 810 N N . PRO A 1 101 ? 9.172 -11.640 -6.561 1.00 88.00 101 PRO A N 1
ATOM 811 C CA . PRO A 1 101 ? 8.279 -10.544 -6.189 1.00 88.00 101 PRO A CA 1
ATOM 812 C C . PRO A 1 101 ? 6.981 -11.031 -5.539 1.00 88.00 101 PRO A C 1
ATOM 814 O O . PRO A 1 101 ? 6.651 -10.615 -4.437 1.00 88.00 101 PRO A O 1
ATOM 817 N N . PHE A 1 102 ? 6.301 -12.020 -6.125 1.00 84.88 102 PHE A N 1
ATOM 818 C CA . PHE A 1 102 ? 5.068 -12.560 -5.546 1.00 84.88 102 PHE A CA 1
ATOM 819 C C . PHE A 1 102 ? 5.248 -13.000 -4.082 1.00 84.88 102 PHE A C 1
ATOM 821 O O . PHE A 1 102 ? 4.512 -12.572 -3.190 1.00 84.88 102 PHE A O 1
ATOM 828 N N . THR A 1 103 ? 6.276 -13.808 -3.808 1.00 86.94 103 THR A N 1
ATOM 829 C CA . THR A 1 103 ? 6.534 -14.286 -2.442 1.00 86.94 103 THR A CA 1
ATOM 830 C C . THR A 1 103 ? 6.916 -13.156 -1.485 1.00 86.94 103 THR A C 1
ATOM 832 O O . THR A 1 103 ? 6.598 -13.222 -0.299 1.00 86.94 103 THR A O 1
ATOM 835 N N . GLU A 1 104 ? 7.592 -12.119 -1.981 1.00 90.50 104 GLU A N 1
ATOM 836 C CA . GLU A 1 104 ? 7.987 -10.941 -1.210 1.00 90.50 104 GLU A CA 1
ATOM 837 C C . GLU A 1 104 ? 6.786 -10.052 -0.875 1.00 90.50 104 GLU A C 1
ATOM 839 O O . GLU A 1 104 ? 6.640 -9.660 0.282 1.00 90.50 104 GLU A O 1
ATOM 844 N N . ALA A 1 105 ? 5.883 -9.813 -1.829 1.00 90.06 105 ALA A N 1
ATOM 845 C CA . ALA A 1 105 ? 4.626 -9.098 -1.616 1.00 90.06 105 ALA A CA 1
ATOM 846 C C . ALA A 1 105 ? 3.739 -9.796 -0.571 1.00 90.06 105 ALA A C 1
ATOM 848 O O . ALA A 1 105 ? 3.292 -9.160 0.385 1.00 90.06 105 ALA A O 1
ATOM 849 N N . VAL A 1 106 ? 3.557 -11.118 -0.682 1.00 88.25 106 VAL A N 1
ATOM 850 C CA . VAL A 1 106 ? 2.778 -11.904 0.295 1.00 88.25 106 VAL A CA 1
ATOM 851 C C . VAL A 1 106 ? 3.426 -11.866 1.679 1.00 88.25 106 VAL A C 1
ATOM 853 O O . VAL A 1 106 ? 2.744 -11.686 2.688 1.00 88.25 106 VAL A O 1
ATOM 856 N N . LYS A 1 107 ? 4.755 -11.999 1.765 1.00 89.06 107 LYS A N 1
ATOM 857 C CA . LYS A 1 107 ? 5.465 -11.848 3.045 1.00 89.06 107 LYS A CA 1
ATOM 858 C C . LYS A 1 107 ? 5.255 -10.449 3.622 1.00 89.06 107 LYS A C 1
ATOM 860 O O . LYS A 1 107 ? 4.993 -10.334 4.815 1.00 89.06 107 LYS A O 1
ATOM 865 N N . MET A 1 108 ? 5.318 -9.410 2.793 1.00 89.44 108 MET A N 1
ATOM 866 C CA . MET A 1 108 ? 5.134 -8.026 3.225 1.00 89.44 108 MET A CA 1
ATOM 867 C C . MET A 1 108 ? 3.727 -7.775 3.784 1.00 89.44 108 MET A C 1
ATOM 869 O O . MET A 1 108 ? 3.595 -7.159 4.839 1.00 89.44 108 MET A O 1
ATOM 873 N N . GLU A 1 109 ? 2.672 -8.298 3.153 1.00 90.62 109 GLU A N 1
ATOM 874 C CA . GLU A 1 109 ? 1.303 -8.279 3.704 1.00 90.62 109 GLU A CA 1
ATOM 875 C C . GLU A 1 109 ? 1.245 -8.953 5.084 1.00 90.62 109 GLU A C 1
ATOM 877 O O . GLU A 1 109 ? 0.729 -8.390 6.056 1.00 90.62 109 GLU A O 1
ATOM 882 N N . ARG A 1 110 ? 1.839 -10.145 5.205 1.00 88.88 110 ARG A N 1
ATOM 883 C CA . ARG A 1 110 ? 1.797 -10.933 6.443 1.00 88.88 110 ARG A CA 1
ATOM 884 C C . ARG A 1 110 ? 2.565 -10.295 7.593 1.00 88.88 110 ARG A C 1
ATOM 886 O O . ARG A 1 110 ? 2.213 -10.563 8.744 1.00 88.88 110 ARG A O 1
ATOM 893 N N . LEU A 1 111 ? 3.595 -9.498 7.317 1.00 90.31 111 LEU A N 1
ATOM 894 C CA . LEU A 1 111 ? 4.401 -8.818 8.336 1.00 90.31 111 LEU A CA 1
ATOM 895 C C . LEU A 1 111 ? 3.695 -7.600 8.938 1.00 90.31 111 LEU A C 1
ATOM 897 O O . LEU A 1 111 ? 3.979 -7.249 10.082 1.00 90.31 111 LEU A O 1
ATOM 901 N N . GLN A 1 112 ? 2.768 -6.984 8.206 1.00 90.12 112 GLN A N 1
ATOM 902 C CA . GLN A 1 112 ? 2.071 -5.775 8.636 1.00 90.12 112 GLN A CA 1
ATOM 903 C C . GLN A 1 112 ? 1.107 -6.030 9.800 1.00 90.12 112 GLN A C 1
ATOM 905 O O . GLN A 1 112 ? 0.349 -7.010 9.820 1.00 90.12 112 GLN A O 1
ATOM 910 N N . SER A 1 113 ? 1.107 -5.099 10.753 1.00 91.31 113 SER A N 1
ATOM 911 C CA . SER A 1 113 ? 0.193 -5.030 11.895 1.00 91.31 113 SER A CA 1
ATOM 912 C C . SER A 1 113 ? -0.691 -3.774 11.853 1.00 91.31 113 SER A C 1
ATOM 914 O O . SER A 1 113 ? -1.081 -3.266 12.897 1.00 91.31 113 SER A O 1
ATOM 916 N N . TRP A 1 114 ? -1.022 -3.295 10.652 1.00 92.19 114 TRP A N 1
ATOM 917 C CA . TRP A 1 114 ? -1.921 -2.166 10.359 1.00 92.19 114 TRP A CA 1
ATOM 918 C C . TRP A 1 114 ? -2.630 -2.409 9.015 1.00 92.19 114 TRP A C 1
ATOM 920 O O . TRP A 1 114 ? -2.273 -3.367 8.326 1.00 92.19 114 TRP A O 1
ATOM 930 N N . MET A 1 115 ? -3.615 -1.588 8.650 1.00 90.69 115 MET A N 1
ATOM 931 C CA . MET A 1 115 ? -4.214 -1.580 7.311 1.00 90.69 115 MET A CA 1
ATOM 932 C C . MET A 1 115 ? -3.502 -0.627 6.367 1.00 90.69 115 MET A C 1
ATOM 934 O O . MET A 1 115 ? -3.144 0.468 6.771 1.00 90.69 115 MET A O 1
ATOM 938 N N . GLY A 1 116 ? -3.396 -1.002 5.099 1.00 91.56 116 GLY A N 1
ATOM 939 C CA . GLY A 1 116 ? -2.766 -0.170 4.080 1.00 91.56 116 GLY A CA 1
ATOM 940 C C . GLY A 1 116 ? -1.805 -0.965 3.217 1.00 91.56 116 GLY A C 1
ATOM 941 O O . GLY A 1 116 ? -1.857 -2.198 3.177 1.00 91.56 116 GLY A O 1
ATOM 942 N N . VAL A 1 117 ? -0.936 -0.249 2.510 1.00 92.25 117 VAL A N 1
ATOM 943 C CA . VAL A 1 117 ? 0.031 -0.837 1.584 1.00 92.25 117 VAL A CA 1
ATOM 944 C C . VAL A 1 117 ? 1.441 -0.558 2.072 1.00 92.25 117 VAL A C 1
ATOM 946 O O . VAL A 1 117 ? 1.782 0.576 2.386 1.00 92.25 117 VAL A O 1
ATOM 949 N N . ALA A 1 118 ? 2.281 -1.586 2.089 1.00 92.69 118 ALA A N 1
ATOM 950 C CA . ALA A 1 118 ? 3.700 -1.433 2.359 1.00 92.69 118 ALA A CA 1
ATOM 951 C C . ALA A 1 118 ? 4.540 -1.890 1.168 1.00 92.69 118 ALA A C 1
ATOM 953 O O . ALA A 1 118 ? 4.254 -2.907 0.527 1.00 92.69 118 ALA A O 1
ATOM 954 N N . PHE A 1 119 ? 5.615 -1.155 0.904 1.00 92.69 119 PHE A N 1
ATOM 955 C CA . PHE A 1 119 ? 6.596 -1.520 -0.108 1.00 92.69 119 PHE A CA 1
ATOM 956 C C . PHE A 1 119 ? 7.668 -2.439 0.491 1.00 92.69 119 PHE A C 1
ATOM 958 O O . PHE A 1 119 ? 8.197 -2.199 1.575 1.00 92.69 119 PHE A O 1
ATOM 965 N N . HIS A 1 120 ? 8.002 -3.504 -0.226 1.00 93.38 120 HIS A N 1
ATOM 966 C CA . HIS A 1 120 ? 9.101 -4.406 0.087 1.00 93.38 120 HIS A CA 1
ATOM 967 C C . HIS A 1 120 ? 10.456 -3.717 -0.198 1.00 93.38 120 HIS A C 1
ATOM 969 O O . HIS A 1 120 ? 10.528 -2.922 -1.137 1.00 93.38 120 HIS A O 1
ATOM 975 N N . PRO A 1 121 ? 11.560 -4.039 0.514 1.00 92.38 121 PRO A N 1
ATOM 976 C CA . PRO A 1 121 ? 12.877 -3.423 0.287 1.00 92.38 121 PRO A CA 1
ATOM 977 C C . PRO A 1 121 ? 13.439 -3.534 -1.140 1.00 92.38 121 PRO A C 1
ATOM 979 O O . PRO A 1 121 ? 14.309 -2.761 -1.521 1.00 92.38 121 PRO A O 1
ATOM 982 N N . SER A 1 122 ? 12.928 -4.454 -1.963 1.00 92.06 122 SER A N 1
ATOM 983 C CA . SER A 1 122 ? 13.238 -4.502 -3.404 1.00 92.06 122 SER A CA 1
ATOM 984 C C . SER A 1 122 ? 12.841 -3.220 -4.151 1.00 92.06 122 SER A C 1
ATOM 986 O O . SER A 1 122 ? 13.321 -2.979 -5.251 1.00 92.06 122 SER A O 1
ATOM 988 N N . MET A 1 123 ? 11.925 -2.429 -3.587 1.00 91.50 123 MET A N 1
ATOM 989 C CA . MET A 1 123 ? 11.463 -1.157 -4.140 1.00 91.50 123 MET A CA 1
ATOM 990 C C . MET A 1 123 ? 12.330 0.031 -3.712 1.00 91.50 123 MET A C 1
ATOM 992 O O . MET A 1 123 ? 12.183 1.088 -4.314 1.00 91.50 123 MET A O 1
ATOM 996 N N . SER A 1 124 ? 13.199 -0.098 -2.696 1.00 90.94 124 SER A N 1
ATOM 997 C CA . SER A 1 124 ? 13.858 1.051 -2.049 1.00 90.94 124 SER A CA 1
ATOM 998 C C . SER A 1 124 ? 14.609 1.936 -3.038 1.00 90.94 124 SER A C 1
ATOM 1000 O O . SER A 1 124 ? 14.319 3.123 -3.127 1.00 90.94 124 SER A O 1
ATOM 1002 N N . GLU A 1 125 ? 15.495 1.349 -3.847 1.00 89.00 125 GLU A N 1
ATOM 1003 C CA . GLU A 1 125 ? 16.279 2.104 -4.832 1.00 89.00 125 GLU A CA 1
ATOM 1004 C C . GLU A 1 125 ? 15.382 2.830 -5.845 1.00 89.00 125 GLU A C 1
ATOM 1006 O O . GLU A 1 125 ? 15.645 3.970 -6.223 1.00 89.00 125 GLU A O 1
ATOM 1011 N N . TYR A 1 126 ? 14.305 2.176 -6.287 1.00 88.62 126 TYR A N 1
ATOM 1012 C CA . TYR A 1 126 ? 13.389 2.768 -7.253 1.00 88.62 126 TYR A CA 1
ATOM 1013 C C . TYR A 1 126 ? 12.569 3.906 -6.636 1.00 88.62 126 TYR A C 1
ATOM 1015 O O . TYR A 1 126 ? 12.445 4.962 -7.247 1.00 88.62 126 TYR A O 1
ATOM 1023 N N . LEU A 1 127 ? 12.063 3.725 -5.414 1.00 89.88 127 LEU A N 1
ATOM 1024 C CA . LEU A 1 127 ? 11.327 4.758 -4.683 1.00 89.88 127 LEU A CA 1
ATOM 1025 C C . LEU A 1 127 ? 12.205 5.967 -4.352 1.00 89.88 127 LEU A C 1
ATOM 1027 O O . LEU A 1 127 ? 11.720 7.089 -4.382 1.00 89.88 127 LEU A O 1
ATOM 1031 N N . GLU A 1 128 ? 13.486 5.761 -4.050 1.00 88.19 128 GLU A N 1
ATOM 1032 C CA . GLU A 1 128 ? 14.423 6.855 -3.772 1.00 88.19 128 GLU A CA 1
ATOM 1033 C C . GLU A 1 128 ? 14.716 7.718 -4.998 1.00 88.19 128 GLU A C 1
ATOM 1035 O O . GLU A 1 128 ? 14.904 8.924 -4.852 1.00 88.19 128 GLU A O 1
ATOM 1040 N N . LYS A 1 129 ? 14.747 7.107 -6.187 1.00 86.94 129 LYS A N 1
ATOM 1041 C CA . LYS A 1 129 ? 15.047 7.783 -7.457 1.00 86.94 129 LYS A CA 1
ATOM 1042 C C . LYS A 1 129 ? 13.807 8.296 -8.187 1.00 86.94 129 LYS A C 1
ATOM 1044 O O . LYS A 1 129 ? 13.959 9.051 -9.142 1.00 86.94 129 LYS A O 1
ATOM 1049 N N . SER A 1 130 ? 12.610 7.861 -7.795 1.00 85.75 130 SER A N 1
ATOM 1050 C CA . SER A 1 130 ? 11.380 8.225 -8.493 1.00 85.75 130 SER A CA 1
ATOM 1051 C C . SER A 1 130 ? 10.862 9.595 -8.068 1.00 85.75 130 SER A C 1
ATOM 1053 O O . SER A 1 130 ? 10.806 9.913 -6.879 1.00 85.75 130 SER A O 1
ATOM 1055 N N . THR A 1 131 ? 10.381 10.368 -9.040 1.00 86.69 131 THR A N 1
ATOM 1056 C CA . THR A 1 131 ? 9.651 11.624 -8.809 1.00 86.69 131 THR A CA 1
ATOM 1057 C C . THR A 1 131 ? 8.338 11.388 -8.054 1.00 86.69 131 THR A C 1
ATOM 1059 O O . THR A 1 131 ? 7.867 12.250 -7.318 1.00 86.69 131 THR A O 1
ATOM 1062 N N . LEU A 1 132 ? 7.783 10.173 -8.137 1.00 84.75 132 LEU A N 1
ATOM 1063 C CA . LEU A 1 132 ? 6.548 9.778 -7.458 1.00 84.75 132 LEU A CA 1
ATOM 1064 C C . LEU A 1 132 ? 6.699 9.666 -5.942 1.00 84.75 132 LEU A C 1
ATOM 1066 O O . LEU A 1 132 ? 5.691 9.585 -5.242 1.00 84.75 132 LEU A O 1
ATOM 1070 N N . LYS A 1 133 ? 7.927 9.690 -5.414 1.00 85.38 133 LYS A N 1
ATOM 1071 C CA . LYS A 1 133 ? 8.190 9.683 -3.972 1.00 85.38 133 LYS A CA 1
ATOM 1072 C C . LYS A 1 133 ? 7.428 10.786 -3.237 1.00 85.38 133 LYS A C 1
ATOM 1074 O O . LYS A 1 133 ? 6.913 10.533 -2.154 1.00 85.38 133 LYS A O 1
ATOM 1079 N N . GLU A 1 134 ? 7.317 11.969 -3.839 1.00 82.38 134 GLU A N 1
ATOM 1080 C CA . GLU A 1 134 ? 6.609 13.126 -3.267 1.00 82.38 134 GLU A CA 1
ATOM 1081 C C . GLU A 1 134 ? 5.096 12.907 -3.150 1.00 82.38 134 GLU A C 1
ATOM 1083 O O . GLU A 1 134 ? 4.435 13.546 -2.338 1.00 82.38 134 GLU A O 1
ATOM 1088 N N . SER A 1 135 ? 4.550 11.983 -3.941 1.00 81.69 135 SER A N 1
ATOM 1089 C CA . SER A 1 135 ? 3.134 11.618 -3.903 1.00 81.69 135 SER A CA 1
ATOM 1090 C C . SER A 1 135 ? 2.816 10.508 -2.893 1.00 81.69 135 SER A C 1
ATOM 1092 O O . SER A 1 135 ? 1.652 10.213 -2.624 1.00 81.69 135 SER A O 1
ATOM 1094 N N . LEU A 1 136 ? 3.847 9.884 -2.315 1.00 88.00 136 LEU A N 1
ATOM 1095 C CA . LEU A 1 136 ? 3.702 8.865 -1.284 1.00 88.00 136 LEU A CA 1
ATOM 1096 C C . LEU A 1 136 ? 3.681 9.494 0.107 1.00 88.00 136 LEU A C 1
ATOM 1098 O O . LEU A 1 136 ? 4.280 10.532 0.374 1.00 88.00 136 LEU A O 1
ATOM 1102 N N . ILE A 1 137 ? 3.031 8.805 1.036 1.00 87.06 137 ILE A N 1
ATOM 1103 C CA . ILE A 1 137 ? 2.925 9.244 2.422 1.00 87.06 137 ILE A CA 1
ATOM 1104 C C . ILE A 1 137 ? 4.062 8.627 3.216 1.00 87.06 137 ILE A C 1
ATOM 1106 O O . ILE A 1 137 ? 4.161 7.402 3.308 1.00 87.06 137 ILE A O 1
ATOM 1110 N N . GLU A 1 138 ? 4.895 9.469 3.825 1.00 87.62 138 GLU A N 1
ATOM 1111 C CA . GLU A 1 138 ? 5.913 8.993 4.751 1.00 87.62 138 GLU A CA 1
ATOM 1112 C C . GLU A 1 138 ? 5.260 8.460 6.034 1.00 87.62 138 GLU A C 1
ATOM 1114 O O . GLU A 1 138 ? 4.611 9.194 6.785 1.00 87.62 138 GLU A O 1
ATOM 1119 N N . TYR A 1 139 ? 5.425 7.166 6.296 1.00 86.44 139 TYR A N 1
ATOM 1120 C CA . TYR A 1 139 ? 4.854 6.509 7.462 1.00 86.44 139 TYR A CA 1
ATOM 1121 C C . TYR A 1 139 ? 5.696 5.318 7.916 1.00 86.44 139 TYR A C 1
ATOM 1123 O O . TYR A 1 139 ? 6.154 4.492 7.121 1.00 86.44 139 TYR A O 1
ATOM 1131 N N . LYS A 1 140 ? 5.878 5.197 9.235 1.00 88.12 140 LYS A N 1
ATOM 1132 C CA . LYS A 1 140 ? 6.559 4.052 9.836 1.00 88.12 140 LYS A CA 1
ATOM 1133 C C . LYS A 1 140 ? 5.576 2.891 9.953 1.00 88.12 140 LYS A C 1
ATOM 1135 O O . LYS A 1 140 ? 4.878 2.770 10.955 1.00 88.12 140 LYS A O 1
ATOM 1140 N N . ILE A 1 141 ? 5.569 2.031 8.937 1.00 88.94 141 ILE A N 1
ATOM 1141 C CA . ILE A 1 141 ? 4.707 0.846 8.856 1.00 88.94 141 ILE A CA 1
ATOM 1142 C C . ILE A 1 141 ? 4.811 -0.005 10.139 1.00 88.94 141 ILE A C 1
ATOM 1144 O O . ILE A 1 141 ? 5.885 -0.538 10.435 1.00 88.94 141 ILE A O 1
ATOM 1148 N N . PRO A 1 142 ? 3.712 -0.183 10.896 1.00 89.75 142 PRO A N 1
ATOM 1149 C CA . PRO A 1 142 ? 3.673 -1.090 12.033 1.00 89.75 142 PRO A CA 1
ATOM 1150 C C . PRO A 1 142 ? 3.829 -2.540 11.565 1.00 89.75 142 PRO A C 1
ATOM 1152 O O . PRO A 1 142 ? 3.063 -3.032 10.730 1.00 89.75 142 PRO A O 1
ATOM 1155 N N . LEU A 1 143 ? 4.817 -3.241 12.120 1.00 89.50 143 LEU A N 1
ATOM 1156 C CA . LEU A 1 143 ? 5.080 -4.653 11.841 1.00 89.50 143 LEU A CA 1
ATOM 1157 C C . LEU A 1 143 ? 4.715 -5.526 13.047 1.00 89.50 143 LEU A C 1
ATOM 1159 O O . LEU A 1 143 ? 4.437 -5.027 14.141 1.00 89.50 143 LEU A O 1
ATOM 1163 N N . LYS A 1 144 ? 4.626 -6.839 12.844 1.00 88.69 144 LYS A N 1
ATOM 1164 C CA . LYS A 1 144 ? 4.429 -7.813 13.926 1.00 88.69 144 LYS A CA 1
ATOM 1165 C C . LYS A 1 144 ? 5.709 -7.968 14.746 1.00 88.69 144 LYS A C 1
ATOM 1167 O O . LYS A 1 144 ? 6.807 -7.975 14.195 1.00 88.69 144 LYS A O 1
ATOM 1172 N N . ASP A 1 145 ? 5.544 -8.148 16.052 1.00 70.62 145 ASP A N 1
ATOM 1173 C CA . ASP A 1 145 ? 6.646 -8.383 16.984 1.00 70.62 145 ASP A CA 1
ATOM 1174 C C . ASP A 1 145 ? 7.437 -9.616 16.491 1.00 70.62 145 ASP A C 1
ATOM 1176 O O . ASP A 1 145 ? 6.834 -10.642 16.170 1.00 70.62 145 ASP A O 1
ATOM 1180 N N . ASN A 1 146 ? 8.764 -9.492 16.360 1.00 67.56 146 ASN A N 1
ATOM 1181 C CA . ASN A 1 146 ? 9.704 -10.459 15.749 1.00 67.56 146 ASN A CA 1
ATOM 1182 C C . ASN A 1 146 ? 9.898 -10.395 14.219 1.00 67.56 146 ASN A C 1
ATOM 1184 O O . ASN A 1 146 ? 10.591 -11.248 13.659 1.00 67.56 146 ASN A O 1
ATOM 1188 N N . SER A 1 147 ? 9.365 -9.394 13.513 1.00 68.44 147 SER A N 1
ATOM 1189 C CA . SER A 1 147 ? 9.778 -9.143 12.124 1.00 68.44 147 SER A CA 1
ATOM 1190 C C . SER A 1 147 ? 11.241 -8.674 12.078 1.00 68.44 147 SER A C 1
ATOM 1192 O O . SER A 1 147 ? 11.574 -7.631 12.639 1.00 68.44 147 SER A O 1
ATOM 1194 N N . CYS A 1 148 ? 12.117 -9.448 11.433 1.00 57.06 148 CYS A N 1
ATOM 1195 C CA . CYS A 1 148 ? 13.555 -9.180 11.375 1.00 57.06 148 CYS A CA 1
ATOM 1196 C C . CYS A 1 148 ? 13.883 -7.841 10.672 1.00 57.06 148 CYS A C 1
ATOM 1198 O O . CYS A 1 148 ? 13.211 -7.423 9.728 1.00 57.06 148 CYS A O 1
ATOM 1200 N N . THR A 1 149 ? 14.942 -7.201 11.161 1.00 54.81 149 THR A N 1
ATOM 1201 C CA . THR A 1 149 ? 15.353 -5.784 11.108 1.00 54.81 149 THR A CA 1
ATOM 1202 C C . THR A 1 149 ? 15.852 -5.259 9.753 1.00 54.81 149 THR A C 1
ATOM 1204 O O . THR A 1 149 ? 16.835 -4.520 9.701 1.00 54.81 149 THR A O 1
ATOM 1207 N N . LYS A 1 150 ? 15.210 -5.599 8.631 1.00 62.91 150 LYS A N 1
ATOM 1208 C CA . LYS A 1 150 ? 15.499 -4.862 7.387 1.00 62.91 150 LYS A CA 1
ATOM 1209 C C . LYS A 1 150 ? 14.871 -3.474 7.456 1.00 62.91 150 LYS A C 1
ATOM 1211 O O . LYS A 1 150 ? 13.735 -3.336 7.901 1.00 62.91 150 LYS A O 1
ATOM 1216 N N . GLU A 1 151 ? 15.603 -2.454 7.016 1.00 76.69 151 GLU A N 1
ATOM 1217 C CA . GLU A 1 151 ? 15.012 -1.137 6.795 1.00 76.69 151 GLU A CA 1
ATOM 1218 C C . GLU A 1 151 ? 13.993 -1.252 5.659 1.00 76.69 151 GLU A C 1
ATOM 1220 O O . GLU A 1 151 ? 14.331 -1.535 4.509 1.00 76.69 151 GLU A O 1
ATOM 1225 N N . PHE A 1 152 ? 12.719 -1.114 6.014 1.00 83.44 152 PHE A N 1
ATOM 1226 C CA . PHE A 1 152 ? 11.634 -1.047 5.049 1.00 83.44 152 PHE A CA 1
ATOM 1227 C C . PHE A 1 152 ? 11.510 0.388 4.532 1.00 83.44 152 PHE A C 1
ATOM 1229 O O . PHE A 1 152 ? 11.719 1.326 5.312 1.00 83.44 152 PHE A O 1
ATOM 1236 N N . PRO A 1 153 ? 11.127 0.576 3.256 1.00 87.69 153 PRO A N 1
ATOM 1237 C CA . PRO A 1 153 ? 10.687 1.875 2.774 1.00 87.69 153 PRO A CA 1
ATOM 1238 C C . PRO A 1 153 ? 9.665 2.480 3.740 1.00 87.69 153 PRO A C 1
ATOM 1240 O O . PRO A 1 153 ? 8.655 1.853 4.066 1.00 87.69 153 PRO A O 1
ATOM 1243 N N . LYS A 1 154 ? 9.923 3.705 4.201 1.00 87.31 154 LYS A N 1
ATOM 1244 C CA . LYS A 1 154 ? 9.045 4.434 5.128 1.00 87.31 154 LYS A CA 1
ATOM 1245 C C . LYS A 1 154 ? 7.925 5.149 4.379 1.00 87.31 154 LYS A C 1
ATOM 1247 O O . LYS A 1 154 ? 7.604 6.281 4.703 1.00 87.31 154 LYS A O 1
ATOM 1252 N N . TYR A 1 155 ? 7.367 4.512 3.356 1.00 88.75 155 TYR A N 1
ATOM 1253 C CA . TYR A 1 155 ? 6.361 5.105 2.483 1.00 88.75 155 TYR A CA 1
ATOM 1254 C C . TYR A 1 155 ? 5.164 4.168 2.328 1.00 88.75 155 TYR A C 1
ATOM 1256 O O . TYR A 1 155 ? 5.311 2.945 2.322 1.00 88.75 155 TYR A O 1
ATOM 1264 N N . THR A 1 156 ? 3.983 4.753 2.173 1.00 90.50 156 THR A N 1
ATOM 1265 C CA . THR A 1 156 ? 2.721 4.086 1.826 1.00 90.50 156 THR A CA 1
ATOM 1266 C C . THR A 1 156 ? 1.976 4.927 0.794 1.00 90.50 156 THR A C 1
ATOM 1268 O O . THR A 1 156 ? 2.269 6.106 0.607 1.00 90.50 156 THR A O 1
ATOM 1271 N N . ILE A 1 157 ? 0.992 4.333 0.127 1.00 88.94 157 ILE A N 1
ATOM 1272 C CA . ILE A 1 157 ? 0.046 5.073 -0.715 1.00 88.94 157 ILE A CA 1
ATOM 1273 C C . ILE A 1 157 ? -1.004 5.803 0.136 1.00 88.94 157 ILE A C 1
ATOM 1275 O O . ILE A 1 157 ? -1.261 5.405 1.278 1.00 88.94 157 ILE A O 1
ATOM 1279 N N . ALA A 1 158 ? -1.645 6.817 -0.448 1.00 84.44 158 ALA A N 1
ATOM 1280 C CA . ALA A 1 158 ? -2.765 7.569 0.123 1.00 84.44 158 ALA A CA 1
ATOM 1281 C C . ALA A 1 158 ? -4.094 6.812 0.017 1.00 84.44 158 ALA A C 1
ATOM 1283 O O . ALA A 1 158 ? -4.984 7.161 -0.746 1.00 84.44 158 ALA A O 1
ATOM 1284 N N . TRP A 1 159 ? -4.246 5.738 0.788 1.00 83.00 159 TRP A N 1
ATOM 1285 C CA . TRP A 1 159 ? -5.419 4.867 0.671 1.00 83.00 159 TRP A CA 1
ATOM 1286 C C . TRP A 1 159 ? -6.669 5.362 1.420 1.00 83.00 159 TRP A C 1
ATOM 1288 O O . TRP A 1 159 ? -7.754 4.826 1.205 1.00 83.00 159 TRP A O 1
ATOM 1298 N N . VAL A 1 160 ? -6.536 6.381 2.272 1.00 83.06 160 VAL A N 1
ATOM 1299 C CA . VAL A 1 160 ? -7.629 7.068 2.978 1.00 83.06 160 VAL A CA 1
ATOM 1300 C C . VAL A 1 160 ? -7.247 8.517 3.243 1.00 83.06 160 VAL A C 1
ATOM 1302 O O . VAL A 1 160 ? -6.104 8.813 3.581 1.00 83.06 160 VAL A O 1
ATOM 1305 N N . ASP A 1 161 ? -8.229 9.410 3.155 1.00 77.25 161 ASP A N 1
ATOM 1306 C CA . ASP A 1 161 ? -8.076 10.788 3.612 1.00 77.25 161 ASP A CA 1
ATOM 1307 C C . ASP A 1 161 ? -8.473 10.886 5.089 1.00 77.25 161 ASP A C 1
ATOM 1309 O O . ASP A 1 161 ? -9.655 10.792 5.436 1.00 77.25 161 ASP A O 1
ATOM 1313 N N . ALA A 1 162 ? -7.482 11.051 5.963 1.00 70.50 162 ALA A N 1
ATOM 1314 C CA . ALA A 1 162 ? -7.706 11.145 7.399 1.00 70.50 162 ALA A CA 1
ATOM 1315 C C . ALA A 1 162 ? -8.336 12.474 7.842 1.00 70.50 162 ALA A C 1
ATOM 1317 O O . ALA A 1 162 ? -8.871 12.546 8.948 1.00 70.50 162 ALA A O 1
ATOM 1318 N N . SER A 1 163 ? -8.317 13.504 6.992 1.00 72.69 163 SER A N 1
ATOM 1319 C CA . SER A 1 163 ? -8.993 14.776 7.260 1.00 72.69 163 SER A CA 1
ATOM 1320 C C . SER A 1 163 ? -10.514 14.683 7.087 1.00 72.69 163 SER A C 1
ATOM 1322 O O . SER A 1 163 ? -11.257 15.496 7.638 1.00 72.69 163 SER A O 1
ATOM 1324 N N . MET A 1 164 ? -11.006 13.664 6.372 1.00 82.00 164 MET A N 1
ATOM 1325 C CA . MET A 1 164 ? -12.434 13.480 6.132 1.00 82.00 164 MET A CA 1
ATOM 1326 C C . MET A 1 164 ? -13.141 12.844 7.333 1.00 82.00 164 MET A C 1
ATOM 1328 O O . MET A 1 164 ? -12.907 11.686 7.691 1.00 82.00 164 MET A O 1
ATOM 1332 N N . GLU A 1 165 ? -14.119 13.561 7.891 1.00 83.88 165 GLU A N 1
ATOM 1333 C CA . GLU A 1 165 ? -14.956 13.079 9.000 1.00 83.88 165 GLU A CA 1
ATOM 1334 C C . GLU A 1 165 ? -15.664 11.752 8.665 1.00 83.88 165 GLU A C 1
ATOM 1336 O O . GLU A 1 165 ? -15.822 10.880 9.518 1.00 83.88 165 GLU A O 1
ATOM 1341 N N . THR A 1 166 ? -16.061 11.558 7.406 1.00 86.69 166 THR A N 1
ATOM 1342 C CA . THR A 1 166 ? -16.701 10.320 6.942 1.00 86.69 166 THR A CA 1
ATOM 1343 C C . THR A 1 166 ? -15.775 9.112 7.054 1.00 86.69 166 THR A C 1
ATOM 1345 O O . THR A 1 166 ? -16.230 8.034 7.438 1.00 86.69 166 THR A O 1
ATOM 1348 N N . HIS A 1 167 ? -14.479 9.271 6.773 1.00 85.75 167 HIS A N 1
ATOM 1349 C CA . HIS A 1 167 ? -13.497 8.205 6.950 1.00 85.75 167 HIS A CA 1
ATOM 1350 C C . HIS A 1 167 ? -13.243 7.919 8.429 1.00 85.75 167 HIS A C 1
ATOM 1352 O O . HIS A 1 167 ? -13.223 6.753 8.826 1.00 85.75 167 HIS A O 1
ATOM 1358 N N . ARG A 1 168 ? -13.151 8.963 9.262 1.00 83.94 168 ARG A N 1
ATOM 1359 C CA . ARG A 1 168 ? -13.031 8.810 10.719 1.00 83.94 168 ARG A CA 1
ATOM 1360 C C . ARG A 1 168 ? -14.212 8.032 11.308 1.00 83.94 168 ARG A C 1
ATOM 1362 O O . ARG A 1 168 ? -14.000 7.043 12.001 1.00 83.94 168 ARG A O 1
ATOM 1369 N N . LYS A 1 169 ? -15.447 8.393 10.944 1.00 87.19 169 LYS A N 1
ATOM 1370 C CA . LYS A 1 169 ? -16.671 7.698 11.391 1.00 87.19 169 LYS A CA 1
ATOM 1371 C C . LYS A 1 169 ? -16.680 6.216 11.022 1.00 87.19 169 LYS A C 1
ATOM 1373 O O . LYS A 1 169 ? -17.070 5.389 11.841 1.00 87.19 169 LYS A O 1
ATOM 1378 N N . ARG A 1 170 ? -16.242 5.864 9.808 1.00 88.06 170 ARG A N 1
ATOM 1379 C CA . ARG A 1 170 ? -16.123 4.455 9.384 1.00 88.06 170 ARG A CA 1
ATOM 1380 C C . ARG A 1 170 ? -15.148 3.685 10.256 1.00 88.06 170 ARG A C 1
ATOM 1382 O O . ARG A 1 170 ? -15.422 2.552 10.637 1.00 88.06 170 ARG A O 1
ATOM 1389 N N . PHE A 1 171 ? -14.037 4.325 10.596 1.00 85.56 171 PHE A N 1
ATOM 1390 C CA . PHE A 1 171 ? -13.050 3.746 11.483 1.00 85.56 171 PHE A CA 1
ATOM 1391 C C . PHE A 1 171 ? -13.621 3.481 12.885 1.00 85.56 171 PHE A C 1
ATOM 1393 O O . PHE A 1 171 ? -13.451 2.394 13.443 1.00 85.56 171 PHE A O 1
ATOM 1400 N N . ASP A 1 172 ? -14.342 4.451 13.442 1.00 85.88 172 ASP A N 1
ATOM 1401 C CA . ASP A 1 172 ? -14.959 4.329 14.766 1.00 85.88 172 ASP A CA 1
ATOM 1402 C C . ASP A 1 172 ? -15.991 3.186 14.805 1.00 85.88 172 ASP A C 1
ATOM 1404 O O . ASP A 1 172 ? -16.079 2.457 15.795 1.00 85.88 172 ASP A O 1
ATOM 1408 N N . GLN A 1 173 ? -16.701 2.960 13.694 1.00 88.88 173 GLN A N 1
ATOM 1409 C CA . GLN A 1 173 ? -17.674 1.874 13.514 1.00 88.88 173 GLN A CA 1
ATOM 1410 C C . GLN A 1 173 ? -17.052 0.484 13.312 1.00 88.88 173 GLN A C 1
ATOM 1412 O O . GLN A 1 173 ? -17.778 -0.512 13.352 1.00 88.88 173 GLN A O 1
ATOM 1417 N N . TRP A 1 174 ? -15.738 0.376 13.096 1.00 88.12 174 TRP A N 1
ATOM 1418 C CA . TRP A 1 174 ? -15.083 -0.914 12.891 1.00 88.12 174 TRP A CA 1
ATOM 1419 C C . TRP A 1 174 ? -15.152 -1.774 14.161 1.00 88.12 174 TRP A C 1
ATOM 1421 O O . TRP A 1 174 ? -14.454 -1.517 15.142 1.00 88.12 174 TRP A O 1
ATOM 1431 N N . GLN A 1 175 ? -15.968 -2.827 14.137 1.00 88.19 175 GLN A N 1
ATOM 1432 C CA . GLN A 1 175 ? -16.016 -3.837 15.195 1.00 88.19 175 GLN A CA 1
ATOM 1433 C C . GLN A 1 175 ? -14.946 -4.913 14.981 1.00 88.19 175 GLN A C 1
ATOM 1435 O O . GLN A 1 175 ? -14.780 -5.422 13.872 1.00 88.19 175 GLN A O 1
ATOM 1440 N N . THR A 1 176 ? -14.209 -5.246 16.039 1.00 89.00 176 THR A N 1
ATOM 1441 C CA . THR A 1 176 ? -13.153 -6.261 16.023 1.00 89.00 176 THR A CA 1
ATOM 1442 C C . THR A 1 176 ? -13.623 -7.507 16.770 1.00 89.00 176 THR A C 1
ATOM 1444 O O . THR A 1 176 ? -14.302 -7.434 17.790 1.00 89.00 176 THR A O 1
ATOM 1447 N N . GLU A 1 177 ? -13.280 -8.674 16.243 1.00 90.12 177 GLU A N 1
ATOM 1448 C CA . GLU A 1 177 ? -13.714 -9.978 16.759 1.00 90.12 177 GLU A CA 1
ATOM 1449 C C . GLU A 1 177 ? -12.653 -10.623 17.655 1.00 90.12 177 GLU A C 1
ATOM 1451 O O . GLU A 1 177 ? -12.926 -11.567 18.393 1.00 90.12 177 GLU A O 1
ATOM 1456 N N . ASN A 1 178 ? -11.402 -10.166 17.555 1.00 90.44 178 ASN A N 1
ATOM 1457 C CA . ASN A 1 178 ? -10.277 -10.759 18.265 1.00 90.44 178 ASN A CA 1
ATOM 1458 C C . ASN A 1 178 ? -9.161 -9.736 18.549 1.00 90.44 178 ASN A C 1
ATOM 1460 O O . ASN A 1 178 ? -9.049 -8.721 17.853 1.00 90.44 178 ASN A O 1
ATOM 1464 N N . PRO A 1 179 ? -8.263 -10.022 19.516 1.00 90.38 179 PRO A N 1
ATOM 1465 C CA . PRO A 1 179 ? -7.179 -9.109 19.894 1.00 90.38 179 PRO A CA 1
ATOM 1466 C C . PRO A 1 179 ? -6.236 -8.742 18.743 1.00 90.38 179 PRO A C 1
ATOM 1468 O O . PRO A 1 179 ? -5.642 -7.664 18.730 1.00 90.38 179 PRO A O 1
ATOM 1471 N N . ARG A 1 180 ? -6.086 -9.630 17.751 1.00 88.00 180 ARG A N 1
ATOM 1472 C CA . ARG A 1 180 ? -5.265 -9.352 16.569 1.00 88.00 180 ARG A CA 1
ATOM 1473 C C . ARG A 1 180 ? -5.896 -8.255 15.711 1.00 88.00 180 ARG A C 1
ATOM 1475 O O . ARG A 1 180 ? -5.172 -7.359 15.284 1.00 88.00 180 ARG A O 1
ATOM 1482 N N . GLN A 1 181 ? -7.198 -8.323 15.446 1.00 89.25 181 GLN A N 1
ATOM 1483 C CA . GLN A 1 181 ? -7.917 -7.276 14.715 1.00 89.25 181 GLN A CA 1
ATOM 1484 C C . GLN A 1 181 ? -7.899 -5.954 15.490 1.00 89.25 181 GLN A C 1
ATOM 1486 O O . GLN A 1 181 ? -7.647 -4.919 14.884 1.00 89.25 181 GLN A O 1
ATOM 1491 N N . GLU A 1 182 ? -8.037 -5.990 16.817 1.00 91.25 182 GLU A N 1
ATOM 1492 C CA . GLU A 1 182 ? -7.927 -4.791 17.661 1.00 91.25 182 GLU A CA 1
ATOM 1493 C C . GLU A 1 182 ? -6.542 -4.137 17.578 1.00 91.25 182 GLU A C 1
ATOM 1495 O O . GLU A 1 182 ? -6.430 -2.921 17.426 1.00 91.25 182 GLU A O 1
ATOM 1500 N N . LYS A 1 183 ? -5.464 -4.935 17.565 1.00 91.50 183 LYS A N 1
ATOM 1501 C CA . LYS A 1 183 ? -4.102 -4.417 17.349 1.00 91.50 183 LYS A CA 1
ATOM 1502 C C . LYS A 1 183 ? -3.963 -3.743 15.979 1.00 91.50 183 LYS A C 1
ATOM 1504 O O . LYS A 1 183 ? -3.380 -2.663 15.895 1.00 91.50 183 LYS A O 1
ATOM 1509 N N . ILE A 1 184 ? -4.506 -4.354 14.920 1.00 91.12 184 ILE A N 1
ATOM 1510 C CA . ILE A 1 184 ? -4.499 -3.773 13.565 1.00 91.12 184 ILE A CA 1
ATOM 1511 C C . ILE A 1 184 ? -5.289 -2.462 13.550 1.00 91.12 184 ILE A C 1
ATOM 1513 O O . ILE A 1 184 ? -4.793 -1.468 13.017 1.00 91.12 184 ILE A O 1
ATOM 1517 N N . LYS A 1 185 ? -6.475 -2.439 14.166 1.00 91.38 185 LYS A N 1
ATOM 1518 C CA . LYS A 1 185 ? -7.311 -1.247 14.305 1.00 91.38 185 LYS A CA 1
ATOM 1519 C C . LYS A 1 185 ? -6.538 -0.131 15.016 1.00 91.38 185 LYS A C 1
ATOM 1521 O O . LYS A 1 185 ? -6.294 0.916 14.425 1.00 91.38 185 LYS A O 1
ATOM 1526 N N . SER A 1 186 ? -6.036 -0.374 16.223 1.00 91.69 186 SER A N 1
ATOM 1527 C CA . SER A 1 186 ? -5.268 0.615 16.996 1.00 91.69 186 SER A CA 1
ATOM 1528 C C . SER A 1 186 ? -4.072 1.185 16.223 1.00 91.69 186 SER A C 1
ATOM 1530 O O . SER A 1 186 ? -3.867 2.397 16.195 1.00 91.69 186 SER A O 1
ATOM 1532 N N . ASN A 1 187 ? -3.301 0.339 15.539 1.00 91.62 187 ASN A N 1
ATOM 1533 C CA . ASN A 1 187 ? -2.181 0.800 14.719 1.00 91.62 187 ASN A CA 1
ATOM 1534 C C . ASN A 1 187 ? -2.622 1.605 13.490 1.00 91.62 187 ASN A C 1
ATOM 1536 O O . ASN A 1 187 ? -1.919 2.524 13.085 1.00 91.62 187 ASN A O 1
ATOM 1540 N N . THR A 1 188 ? -3.786 1.298 12.922 1.00 90.38 188 THR A N 1
ATOM 1541 C CA . THR A 1 188 ? -4.348 2.067 11.807 1.00 90.38 188 THR A CA 1
ATOM 1542 C C . THR A 1 188 ? -4.865 3.433 12.276 1.00 90.38 188 THR A C 1
ATOM 1544 O O . THR A 1 188 ? -4.666 4.409 11.567 1.00 90.38 188 THR A O 1
ATOM 1547 N N . ILE A 1 189 ? -5.424 3.565 13.489 1.00 88.31 189 ILE A N 1
ATOM 1548 C CA . ILE A 1 189 ? -5.779 4.886 14.062 1.00 88.31 189 ILE A CA 1
ATOM 1549 C C . ILE A 1 189 ? -4.553 5.791 14.138 1.00 88.31 189 ILE A C 1
ATOM 1551 O O . ILE A 1 189 ? -4.619 6.949 13.734 1.00 88.31 189 ILE A O 1
ATOM 1555 N N . LYS A 1 190 ? -3.419 5.256 14.607 1.00 87.81 190 LYS A N 1
ATOM 1556 C CA . LYS A 1 190 ? -2.173 6.028 14.712 1.00 87.81 190 LYS A CA 1
ATOM 1557 C C . LYS A 1 190 ? -1.748 6.604 13.366 1.00 87.81 190 LYS A C 1
ATOM 1559 O O . LYS A 1 190 ? -1.249 7.718 13.319 1.00 87.81 190 LYS A O 1
ATOM 1564 N N . TYR A 1 191 ? -1.971 5.872 12.270 1.00 85.81 191 TYR A N 1
ATOM 1565 C CA . TYR A 1 191 ? -1.749 6.413 10.932 1.00 85.81 191 TYR A CA 1
ATOM 1566 C C . TYR A 1 191 ? -2.621 7.635 10.654 1.00 85.81 191 TYR A C 1
ATOM 1568 O O . TYR A 1 191 ? -2.092 8.635 10.189 1.00 85.81 191 TYR A O 1
ATOM 1576 N N . PHE A 1 192 ? -3.921 7.593 10.964 1.00 79.94 192 PHE A N 1
ATOM 1577 C CA . PHE A 1 192 ? -4.798 8.756 10.791 1.00 79.94 192 PHE A CA 1
ATOM 1578 C C . PHE A 1 192 ? -4.295 9.953 11.606 1.00 79.94 192 PHE A C 1
ATOM 1580 O O . PHE A 1 192 ? -4.205 11.058 11.084 1.00 79.94 192 PHE A O 1
ATOM 1587 N N . GLU A 1 193 ? -3.916 9.736 12.863 1.00 81.56 193 GLU A N 1
ATOM 1588 C CA . GLU A 1 193 ? -3.427 10.795 13.755 1.00 81.56 193 GLU A CA 1
ATOM 1589 C C . GLU A 1 193 ? -2.090 11.395 13.280 1.00 81.56 193 GLU A C 1
ATOM 1591 O O . GLU A 1 193 ? -1.922 12.617 13.249 1.00 81.56 193 GLU A O 1
ATOM 1596 N N . GLU A 1 194 ? -1.146 10.556 12.845 1.00 79.25 194 GLU A N 1
ATOM 1597 C CA . GLU A 1 194 ? 0.136 11.000 12.284 1.00 79.25 194 GLU A CA 1
ATOM 1598 C C . GLU A 1 194 ? -0.015 11.648 10.899 1.00 79.25 194 GLU A C 1
ATOM 1600 O O . GLU A 1 194 ? 0.704 12.593 10.580 1.00 79.25 194 GLU A O 1
ATOM 1605 N N . TYR A 1 195 ? -0.942 11.166 10.068 1.00 70.00 195 TYR A N 1
ATOM 1606 C CA . TYR A 1 195 ? -1.164 11.688 8.721 1.00 70.00 195 TYR A CA 1
ATOM 1607 C C . TYR A 1 195 ? -1.828 13.071 8.754 1.00 70.00 195 TYR A C 1
ATOM 1609 O O . TYR A 1 195 ? -1.334 13.988 8.099 1.00 70.00 195 TYR A O 1
ATOM 1617 N N . ILE A 1 196 ? -2.856 13.262 9.594 1.00 60.81 196 ILE A N 1
ATOM 1618 C CA . ILE A 1 196 ? -3.525 14.565 9.801 1.00 60.81 196 ILE A CA 1
ATOM 1619 C C . ILE A 1 196 ? -2.527 15.641 10.245 1.00 60.81 196 ILE A C 1
ATOM 1621 O O . ILE A 1 196 ? -2.649 16.803 9.866 1.00 60.81 196 ILE A O 1
ATOM 1625 N N . THR A 1 197 ? -1.546 15.269 11.068 1.00 58.22 197 THR A N 1
ATOM 1626 C CA . THR A 1 197 ? -0.601 16.224 11.661 1.00 58.22 197 THR A CA 1
ATOM 1627 C C . THR A 1 197 ? 0.561 16.587 10.740 1.00 58.22 197 THR A C 1
ATOM 1629 O O . THR A 1 197 ? 1.137 17.661 10.910 1.00 58.22 197 THR A O 1
ATOM 1632 N N . ARG A 1 198 ? 0.917 15.727 9.774 1.00 56.75 198 ARG A N 1
ATOM 1633 C CA . ARG A 1 198 ? 2.111 15.917 8.931 1.00 56.75 198 ARG A CA 1
ATOM 1634 C C . ARG A 1 198 ? 1.840 16.552 7.571 1.00 56.75 198 ARG A C 1
ATOM 1636 O O . ARG A 1 198 ? 2.747 17.199 7.066 1.00 56.75 198 ARG A O 1
ATOM 1643 N N . ASN A 1 199 ? 0.644 16.410 6.995 1.00 54.12 199 ASN A N 1
ATOM 1644 C CA . ASN A 1 199 ? 0.318 16.966 5.677 1.00 54.12 199 ASN A CA 1
ATOM 1645 C C . ASN A 1 199 ? -1.169 17.376 5.590 1.00 54.12 199 ASN A C 1
ATOM 1647 O O . ASN A 1 199 ? -2.023 16.492 5.511 1.00 54.12 199 ASN A O 1
ATOM 1651 N N . PRO A 1 200 ? -1.526 18.678 5.551 1.00 45.19 200 PRO A N 1
ATOM 1652 C CA . PRO A 1 200 ? -2.833 19.084 5.028 1.00 45.19 20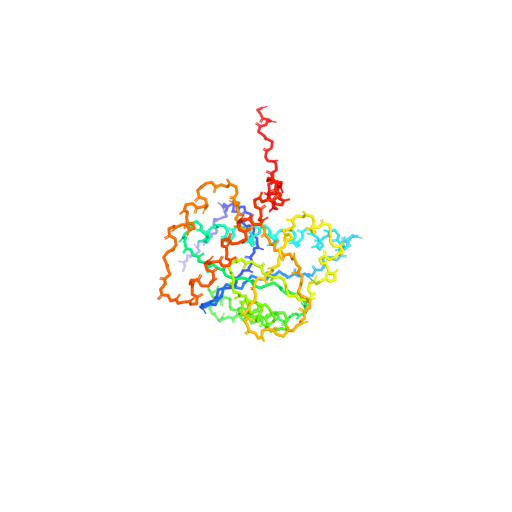0 PRO A CA 1
ATOM 1653 C C . PRO A 1 200 ? -2.946 18.653 3.548 1.00 45.19 200 PRO A C 1
ATOM 1655 O O . PRO A 1 200 ? -1.923 18.521 2.871 1.00 45.19 200 PRO A O 1
ATOM 1658 N N . PRO A 1 201 ? -4.159 18.374 3.041 1.00 44.66 201 PRO A N 1
ATOM 1659 C CA . PRO A 1 201 ? -4.373 17.452 1.931 1.00 44.66 201 PRO A CA 1
ATOM 1660 C C . PRO A 1 201 ? -3.776 18.010 0.640 1.00 44.66 201 PRO A C 1
ATOM 1662 O O . PRO A 1 201 ? -4.296 18.967 0.067 1.00 44.66 201 PRO A O 1
ATOM 1665 N N . LEU A 1 202 ? -2.696 17.403 0.148 1.00 43.47 202 LEU A N 1
ATOM 1666 C CA . LEU A 1 202 ? -2.219 17.656 -1.205 1.00 43.47 202 LEU A CA 1
ATOM 1667 C C . LEU A 1 202 ? -2.108 16.356 -1.997 1.00 43.47 202 LEU A C 1
ATOM 1669 O O . LEU A 1 202 ? -1.205 15.551 -1.808 1.00 43.47 202 LEU A O 1
ATOM 1673 N N . ARG A 1 203 ? -3.067 16.278 -2.928 1.00 44.59 203 ARG A N 1
ATOM 1674 C CA . ARG A 1 203 ? -3.105 15.571 -4.212 1.00 44.59 203 ARG A CA 1
ATOM 1675 C C . ARG A 1 203 ? -3.043 14.047 -4.142 1.00 44.59 203 ARG A C 1
ATOM 1677 O O . ARG A 1 203 ? -1.984 13.438 -4.196 1.00 44.59 203 ARG A O 1
ATOM 1684 N N . HIS A 1 204 ? -4.246 13.470 -4.162 1.00 45.16 204 HIS A N 1
ATOM 1685 C CA . HIS A 1 204 ? -4.522 12.142 -4.705 1.00 45.16 204 HIS A CA 1
ATOM 1686 C C . HIS A 1 204 ? -3.633 11.843 -5.913 1.00 45.16 204 HIS A C 1
ATOM 1688 O O . HIS A 1 204 ? -3.570 12.644 -6.857 1.00 45.16 204 HIS A O 1
ATOM 1694 N N . ILE A 1 205 ? -2.994 10.674 -5.911 1.00 44.34 205 ILE A N 1
ATOM 1695 C CA . ILE A 1 205 ? -2.303 10.155 -7.087 1.00 44.34 205 ILE A CA 1
ATOM 1696 C C . ILE A 1 205 ? -3.407 9.776 -8.073 1.00 44.34 205 ILE A C 1
ATOM 1698 O O . ILE A 1 205 ? -3.900 8.653 -8.068 1.00 44.34 205 ILE A O 1
ATOM 1702 N N . GLY A 1 206 ? -3.855 10.731 -8.887 1.00 41.03 206 GLY A N 1
ATOM 1703 C CA . GLY A 1 206 ? -4.924 10.499 -9.858 1.00 41.03 206 GLY A CA 1
ATOM 1704 C C . GLY A 1 206 ? -6.056 11.517 -9.876 1.00 41.03 206 GLY A C 1
ATOM 1705 O O . GLY A 1 206 ? -7.050 11.260 -10.554 1.00 41.03 206 GLY A O 1
ATOM 1706 N N . SER A 1 207 ? -5.933 12.687 -9.235 1.00 35.41 207 SER A N 1
ATOM 1707 C CA . SER A 1 207 ? -6.757 13.820 -9.665 1.00 35.41 207 SER A CA 1
ATOM 1708 C C . SER A 1 207 ? -6.320 14.213 -11.077 1.00 35.41 207 SER A C 1
ATOM 1710 O O . SER A 1 207 ? -5.469 15.082 -11.269 1.00 35.41 207 SER A O 1
ATOM 1712 N N . ILE A 1 208 ? -6.905 13.550 -12.076 1.00 33.59 208 ILE A N 1
ATOM 1713 C CA . ILE A 1 208 ? -7.202 14.188 -13.348 1.00 33.59 208 ILE A CA 1
ATOM 1714 C C . ILE A 1 208 ? -7.867 15.498 -12.944 1.00 33.59 208 ILE A C 1
ATOM 1716 O O . ILE A 1 208 ? -8.959 15.503 -12.375 1.00 33.59 208 ILE A O 1
ATOM 1720 N N . VAL A 1 209 ? -7.162 16.604 -13.155 1.00 30.31 209 VAL A N 1
ATOM 1721 C CA . VAL A 1 209 ? -7.779 17.920 -13.173 1.00 30.31 209 VAL A CA 1
ATOM 1722 C C . VAL A 1 209 ? -8.741 17.871 -14.355 1.00 30.31 209 VAL A C 1
ATOM 1724 O O . VAL A 1 209 ? -8.360 18.138 -15.491 1.00 30.31 209 VAL A O 1
ATOM 1727 N N . LEU A 1 210 ? -9.976 17.430 -14.119 1.00 28.83 210 LEU A N 1
ATOM 1728 C CA . LEU A 1 210 ? -11.074 17.827 -14.978 1.00 28.83 210 LEU A CA 1
ATOM 1729 C C . LEU A 1 210 ? -11.242 19.310 -14.684 1.00 28.83 210 LEU A C 1
ATOM 1731 O O . LEU A 1 210 ? -11.783 19.685 -13.646 1.00 28.83 210 LEU A O 1
ATOM 1735 N N . ASN A 1 211 ? -10.673 20.137 -15.558 1.00 27.08 211 ASN A N 1
ATOM 1736 C CA . ASN A 1 211 ? -11.030 21.543 -15.629 1.00 27.08 211 ASN A CA 1
ATOM 1737 C C . ASN A 1 211 ? -12.567 21.602 -15.713 1.00 27.08 211 ASN A C 1
ATOM 1739 O O . ASN A 1 211 ? -13.115 21.016 -16.649 1.00 27.08 211 ASN A O 1
ATOM 1743 N N . PRO A 1 212 ? -13.270 22.246 -14.766 1.00 33.78 212 PRO A N 1
ATOM 1744 C CA . PRO A 1 212 ? -14.708 22.450 -14.888 1.00 33.78 212 PRO A CA 1
ATOM 1745 C C . PRO A 1 212 ? -15.060 23.546 -15.902 1.00 33.78 212 PRO A C 1
ATOM 1747 O O . PRO A 1 212 ? -16.232 23.723 -16.201 1.00 33.78 212 PRO A O 1
ATOM 1750 N N . ASP A 1 213 ? -14.072 24.242 -16.465 1.00 35.97 213 ASP A N 1
ATOM 1751 C CA . ASP A 1 213 ? -14.308 25.365 -17.364 1.00 35.97 213 ASP A CA 1
ATOM 1752 C C . ASP A 1 213 ? -13.964 24.988 -18.806 1.00 35.97 213 ASP A C 1
ATOM 1754 O O . ASP A 1 213 ? -12.835 25.180 -19.249 1.00 35.97 213 ASP A O 1
ATOM 1758 N N . HIS A 1 214 ? -14.946 24.424 -19.509 1.00 31.17 214 HIS A N 1
ATOM 1759 C CA . HIS A 1 214 ? -15.175 24.615 -20.945 1.00 31.17 214 HIS A CA 1
ATOM 1760 C C . HIS A 1 214 ? -16.622 24.206 -21.261 1.00 31.17 214 HIS A C 1
ATOM 1762 O O . HIS A 1 214 ? -16.886 23.078 -21.680 1.00 31.17 214 HIS A O 1
ATOM 1768 N N . ASP A 1 215 ? -17.537 25.147 -21.010 1.00 34.66 215 ASP A N 1
ATOM 1769 C CA . ASP A 1 215 ? -18.688 25.378 -21.891 1.00 34.66 215 ASP A CA 1
ATOM 1770 C C . ASP A 1 215 ? -18.205 25.970 -23.231 1.00 34.66 215 ASP A C 1
ATOM 1772 O O . ASP A 1 215 ? -17.218 26.752 -23.215 1.00 34.66 215 ASP A O 1
#

Foldseek 3Di:
DDDDDDDDDDDDDDPDPFDWDDDVPDTGGDDDLDDDPPDPDSQVVVLVSVLVVLLVQLVVLLVCLVVLNQAFWEFADDDWDWDQDPDPPNPDGDIDIDDPRVVQGVVRSQFALAGFYFYGCNCVVVCVPHPCVVQWDQADTHTDPPPDDDDGRRTTHCNDDLVDPVSVVSLVPNDDDDPSVVSRSVVHVVVSVVRVVPDDDDDDSDPPPPPPDDD

Radius of gyration: 20.46 Å; chains: 1; bounding box: 45×51×66 Å